Protein AF-A0A0J7I865-F1 (afdb_monomer_lite)

Foldseek 3Di:
DPDDPVVVVVVVVVPDDDDLCADEDLEPDAPDSDHYDAHAPDSPNDHDGDPVDDDDDAAAEEAQQVVQVDPDDDAPVQAFRKYFHQYDPDHDCDFQNVQVRDTAMWTQHRVSSHTDGDPPPPPPPPPPDPDDDPDPPDPDPDPPQFKDWDPWDKDFLVDFFFFDKDQVLVSVCCLQQVPVPPPPDDDDDPDPDGRDRDALQQKDKDFPDWDPCQWDPWDADSRRMTTITGHDDDPRITTITMMIGGHPDGDD

Sequence (252 aa):
MKITNKLILFITLLFNVLVFGQVGINTSSPKATMDVNAKRANLDGTGAIDNAQTLGLLAPRLTRAELTGNTATYGANQAGALIYVTDVSGGDTLATRANVTAIGYYYFDSGANLWKAIGSGGGALTATYGLTNPTPTSIGIVDPIRFIYTPSISISTTLIQNGQTLNIYNEYVKQFSGTGNSPLVKNATTENATIPVYDARYFDFYITAYDTSVFANVSITDNGLLTYDVTGTASACSFMNIVMVLRKLPRP

Radius of gyration: 35.86 Å; chains: 1; bounding box: 71×56×116 Å

pLDDT: mean 83.68, std 14.61, range [41.03, 98.44]

Structure (mmCIF, N/CA/C/O backbone):
data_AF-A0A0J7I865-F1
#
_entry.id   AF-A0A0J7I865-F1
#
loop_
_atom_site.group_PDB
_atom_site.id
_atom_site.type_symbol
_atom_site.label_atom_id
_atom_site.label_alt_id
_atom_site.label_comp_id
_atom_site.label_asym_id
_atom_site.label_entity_id
_atom_site.label_seq_id
_atom_site.pdbx_PDB_ins_code
_atom_site.Cartn_x
_atom_site.Cartn_y
_atom_site.Cartn_z
_atom_site.occupancy
_atom_site.B_iso_or_equiv
_atom_site.auth_seq_id
_atom_site.auth_comp_id
_atom_site.auth_asym_id
_atom_site.auth_atom_id
_atom_site.pdbx_PDB_model_num
ATOM 1 N N . MET A 1 1 ? 13.095 -35.412 -70.843 1.00 49.53 1 MET A N 1
ATOM 2 C CA . MET A 1 1 ? 12.112 -35.048 -69.800 1.00 49.53 1 MET A CA 1
ATOM 3 C C . MET A 1 1 ? 12.333 -33.583 -69.410 1.00 49.53 1 MET A C 1
ATOM 5 O O . MET A 1 1 ? 13.298 -33.292 -68.724 1.00 49.53 1 MET A O 1
ATOM 9 N N . LYS A 1 2 ? 11.533 -32.643 -69.943 1.00 56.34 2 LYS A N 1
ATOM 10 C CA . LYS A 1 2 ? 11.622 -31.189 -69.664 1.00 56.34 2 LYS A CA 1
ATOM 11 C C . LYS A 1 2 ? 10.575 -30.805 -68.604 1.00 56.34 2 LYS A C 1
ATOM 13 O O . LYS A 1 2 ? 9.591 -30.146 -68.918 1.00 56.34 2 LYS A O 1
ATOM 18 N N . ILE A 1 3 ? 10.756 -31.269 -67.368 1.00 58.66 3 ILE A N 1
ATOM 19 C CA . ILE A 1 3 ? 9.891 -30.940 -66.219 1.00 58.66 3 ILE A CA 1
ATOM 20 C C . ILE A 1 3 ? 10.792 -30.496 -65.071 1.00 58.66 3 ILE A C 1
ATOM 22 O O . ILE A 1 3 ? 10.996 -31.235 -64.116 1.00 58.66 3 ILE A O 1
ATOM 26 N N . THR A 1 4 ? 11.396 -29.317 -65.180 1.00 60.69 4 THR A N 1
ATOM 27 C CA . THR A 1 4 ? 12.334 -28.8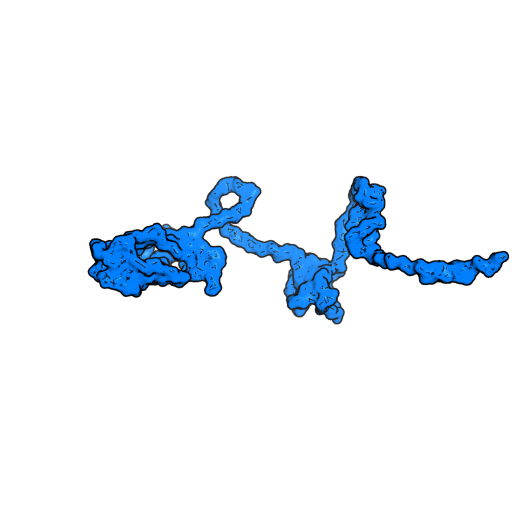84 -64.132 1.00 60.69 4 THR A CA 1
ATOM 28 C C . THR A 1 4 ? 11.978 -27.493 -63.625 1.00 60.69 4 THR A C 1
ATOM 30 O O . THR A 1 4 ? 11.659 -27.346 -62.454 1.00 60.69 4 THR A O 1
ATOM 33 N N . ASN A 1 5 ? 11.830 -26.488 -64.491 1.00 57.59 5 ASN A N 1
ATOM 34 C CA . ASN A 1 5 ? 11.695 -25.107 -63.996 1.00 57.59 5 ASN A CA 1
ATOM 35 C C . ASN A 1 5 ? 10.282 -24.740 -63.493 1.00 57.59 5 ASN A C 1
ATOM 37 O O . ASN A 1 5 ? 10.154 -24.044 -62.491 1.00 57.59 5 ASN A O 1
ATOM 41 N N . LYS A 1 6 ? 9.211 -25.227 -64.142 1.00 61.50 6 LYS A N 1
ATOM 42 C CA . LYS A 1 6 ? 7.819 -24.958 -63.711 1.00 61.50 6 LYS A CA 1
ATOM 43 C C . LYS A 1 6 ? 7.417 -25.751 -62.463 1.00 61.50 6 LYS A C 1
ATOM 45 O O . LYS A 1 6 ? 6.654 -25.250 -61.647 1.00 61.50 6 LYS A O 1
ATOM 50 N N . LEU A 1 7 ? 7.948 -26.967 -62.315 1.00 67.00 7 LEU A N 1
ATOM 51 C CA . LEU A 1 7 ? 7.690 -27.819 -61.155 1.00 67.00 7 LEU A CA 1
ATOM 52 C C . LEU A 1 7 ? 8.412 -27.288 -59.907 1.00 67.00 7 LEU A C 1
ATOM 54 O O . LEU A 1 7 ? 7.809 -27.239 -58.843 1.00 67.00 7 LEU A O 1
ATOM 58 N N . ILE A 1 8 ? 9.654 -26.804 -60.054 1.00 69.62 8 ILE A N 1
ATOM 59 C CA . ILE A 1 8 ? 10.401 -26.155 -58.963 1.00 69.62 8 ILE A CA 1
ATOM 60 C C . ILE A 1 8 ? 9.671 -24.899 -58.462 1.00 69.62 8 ILE A C 1
ATOM 62 O O . ILE A 1 8 ? 9.500 -24.751 -57.256 1.00 69.62 8 ILE A O 1
ATOM 66 N N . LEU A 1 9 ? 9.169 -24.046 -59.366 1.00 68.31 9 LEU A N 1
ATOM 67 C CA . LEU A 1 9 ? 8.420 -22.838 -58.994 1.00 68.31 9 LEU A CA 1
ATOM 68 C C . LEU A 1 9 ? 7.115 -23.163 -58.239 1.00 68.31 9 LEU A C 1
ATOM 70 O O . LEU A 1 9 ? 6.772 -22.490 -57.267 1.00 68.31 9 LEU A O 1
ATOM 74 N N . PHE A 1 10 ? 6.406 -24.215 -58.664 1.00 72.38 10 PHE A N 1
ATOM 75 C CA . PHE A 1 10 ? 5.176 -24.671 -58.011 1.00 72.38 10 PHE A CA 1
ATOM 76 C C . PHE A 1 10 ? 5.450 -25.241 -56.611 1.00 72.38 10 PHE A C 1
ATOM 78 O O . PHE A 1 10 ? 4.710 -24.950 -55.678 1.00 72.38 10 PHE A O 1
ATOM 85 N N . ILE A 1 11 ? 6.551 -25.983 -56.438 1.00 75.81 11 ILE A N 1
ATOM 86 C CA . ILE A 1 11 ? 6.972 -26.518 -55.134 1.00 75.81 11 ILE A CA 1
ATOM 87 C C . ILE A 1 11 ? 7.343 -25.382 -54.171 1.00 75.81 11 ILE A C 1
ATOM 89 O O . ILE A 1 11 ? 6.887 -25.392 -53.032 1.00 75.81 11 ILE A O 1
ATOM 93 N N . THR A 1 12 ? 8.089 -24.363 -54.606 1.00 72.38 12 THR A N 1
ATOM 94 C CA . THR A 1 12 ? 8.453 -23.229 -53.731 1.00 72.38 12 THR A CA 1
ATOM 95 C C . THR A 1 12 ? 7.252 -22.397 -53.278 1.00 72.38 12 THR A C 1
ATOM 97 O O . THR A 1 12 ? 7.271 -21.871 -52.172 1.00 72.38 12 THR A O 1
ATOM 100 N N . LEU A 1 13 ? 6.187 -22.316 -54.085 1.00 72.62 13 LEU A N 1
ATOM 101 C CA . LEU A 1 13 ? 4.963 -21.588 -53.727 1.00 72.62 13 LEU A CA 1
ATOM 102 C C . LEU A 1 13 ? 4.118 -22.326 -52.668 1.00 72.62 13 LEU A C 1
ATOM 104 O O . LEU A 1 13 ? 3.303 -21.705 -51.989 1.00 72.62 13 LEU A O 1
ATOM 108 N N . LEU A 1 14 ? 4.314 -23.644 -52.527 1.00 75.31 14 LEU A N 1
ATOM 109 C CA . LEU A 1 14 ? 3.631 -24.493 -51.543 1.00 75.31 14 LEU A CA 1
ATOM 110 C C . LEU A 1 14 ? 4.334 -24.502 -50.172 1.00 75.31 14 LEU A C 1
ATOM 112 O O . LEU A 1 14 ? 3.708 -24.849 -49.173 1.00 75.31 14 LEU A O 1
ATOM 116 N N . PHE A 1 15 ? 5.602 -24.082 -50.096 1.00 67.88 15 PHE A N 1
ATOM 117 C CA . PHE A 1 15 ? 6.357 -23.962 -48.845 1.00 67.88 15 PHE A CA 1
ATOM 118 C C . PHE A 1 15 ? 6.207 -22.559 -48.236 1.00 67.88 15 PHE A C 1
ATOM 120 O O . PHE A 1 15 ? 7.118 -21.739 -48.283 1.00 67.88 15 PHE A O 1
ATOM 127 N N . ASN A 1 16 ? 5.056 -22.288 -47.618 1.00 63.56 16 ASN A N 1
ATOM 128 C CA . ASN A 1 16 ? 4.901 -21.141 -46.719 1.00 63.56 16 ASN A CA 1
ATOM 129 C C . ASN A 1 16 ? 5.109 -21.622 -45.279 1.00 63.56 16 ASN A C 1
ATOM 131 O O . ASN A 1 16 ? 4.184 -22.124 -44.645 1.00 63.56 16 ASN A O 1
ATOM 135 N N . VAL A 1 17 ? 6.334 -21.508 -44.766 1.00 70.25 17 VAL A N 1
ATOM 136 C CA . VAL A 1 17 ? 6.609 -21.716 -43.337 1.00 70.25 17 VAL A CA 1
ATOM 137 C C . VAL A 1 17 ? 6.389 -20.407 -42.588 1.00 70.25 17 VAL A C 1
ATOM 139 O O . VAL A 1 17 ? 7.006 -19.391 -42.898 1.00 70.25 17 VAL A O 1
ATOM 142 N N . LEU A 1 18 ? 5.506 -20.433 -41.590 1.00 66.38 18 LEU A N 1
ATOM 143 C CA . LEU A 1 18 ? 5.347 -19.339 -40.637 1.00 66.38 18 LEU A CA 1
ATOM 144 C C . LEU A 1 18 ? 6.581 -19.317 -39.727 1.00 66.38 18 LEU A C 1
ATOM 146 O O . LEU A 1 18 ? 6.772 -20.224 -38.919 1.00 66.38 18 LEU A O 1
ATOM 150 N N . VAL A 1 19 ? 7.428 -18.298 -39.869 1.00 68.94 19 VAL A N 1
ATOM 151 C CA . VAL A 1 19 ? 8.551 -18.062 -38.953 1.00 68.94 19 VAL A CA 1
ATOM 152 C C . VAL A 1 19 ? 8.092 -17.074 -37.885 1.00 68.94 19 VAL A C 1
ATOM 154 O O . VAL A 1 19 ? 7.658 -15.967 -38.199 1.00 68.94 19 VAL A O 1
ATOM 157 N N . PHE A 1 20 ? 8.176 -17.467 -36.617 1.00 72.00 20 PHE A N 1
ATOM 158 C CA . PHE A 1 20 ? 7.922 -16.569 -35.493 1.00 72.00 20 PHE A CA 1
ATOM 159 C C . PHE A 1 20 ? 9.145 -15.661 -35.285 1.00 72.00 20 PHE A C 1
ATOM 161 O O . PHE A 1 20 ? 10.265 -16.146 -35.167 1.00 72.00 20 PHE A O 1
ATOM 168 N N . GLY A 1 21 ? 8.944 -14.341 -35.245 1.00 79.44 21 GLY A N 1
ATOM 169 C CA . GLY A 1 21 ? 10.013 -13.336 -35.136 1.00 79.44 21 GLY A CA 1
ATOM 170 C C . GLY A 1 21 ? 10.582 -13.157 -33.725 1.00 79.44 21 GLY A C 1
ATOM 171 O O . GLY A 1 21 ? 10.658 -12.029 -33.244 1.00 79.44 21 GLY A O 1
ATOM 172 N N . GLN A 1 22 ? 10.926 -14.245 -33.035 1.00 91.38 22 GLN A N 1
ATOM 173 C CA . GLN A 1 22 ? 11.583 -14.166 -31.726 1.00 91.38 22 GLN A CA 1
ATOM 174 C C . GLN A 1 22 ? 13.037 -13.708 -31.897 1.00 91.38 22 GLN A C 1
ATOM 176 O O . GLN A 1 22 ? 13.743 -14.187 -32.786 1.00 91.38 22 GLN A O 1
ATOM 181 N N . VAL A 1 23 ? 13.497 -12.805 -31.031 1.00 91.12 23 VAL A N 1
ATOM 182 C CA . VAL A 1 23 ? 14.879 -12.312 -31.022 1.00 91.12 23 VAL A CA 1
ATOM 183 C C . VAL A 1 23 ? 15.613 -12.896 -29.819 1.00 91.12 23 VAL A C 1
ATOM 185 O O . VAL A 1 23 ? 15.292 -12.591 -28.672 1.00 91.12 23 VAL A O 1
ATOM 188 N N . GLY A 1 24 ? 16.615 -13.732 -30.086 1.00 90.69 24 GLY A N 1
ATOM 189 C CA . GLY A 1 24 ? 17.535 -14.253 -29.076 1.00 90.69 24 GLY A CA 1
ATOM 190 C C . GLY A 1 24 ? 18.865 -13.519 -29.084 1.00 90.69 24 GLY A C 1
ATOM 191 O O . GLY A 1 24 ? 19.482 -13.378 -30.139 1.00 90.69 24 GLY A O 1
ATOM 192 N N . ILE A 1 25 ? 19.345 -13.117 -27.911 1.00 92.00 25 ILE A N 1
ATOM 193 C CA . ILE A 1 25 ? 20.718 -12.655 -27.695 1.00 92.00 25 ILE A CA 1
ATOM 194 C C . ILE A 1 25 ? 21.412 -13.666 -26.782 1.00 92.00 25 ILE A C 1
ATOM 196 O O . ILE A 1 25 ? 20.952 -13.934 -25.673 1.00 92.00 25 ILE A O 1
ATOM 200 N N . ASN A 1 26 ? 22.520 -14.241 -27.261 1.00 92.25 26 ASN A N 1
ATOM 201 C CA . ASN A 1 26 ? 23.255 -15.331 -26.600 1.00 92.25 26 ASN A CA 1
ATOM 202 C C . ASN A 1 26 ? 22.409 -16.597 -26.325 1.00 92.25 26 ASN A C 1
ATOM 204 O O . ASN A 1 26 ? 22.684 -17.337 -25.382 1.00 92.25 26 ASN A O 1
ATOM 208 N N . THR A 1 27 ? 21.383 -16.854 -27.141 1.00 90.38 27 THR A N 1
ATOM 209 C CA . THR A 1 27 ? 20.580 -18.086 -27.112 1.00 90.38 27 THR A CA 1
ATOM 210 C C . THR A 1 27 ? 20.112 -18.445 -28.520 1.00 90.38 27 THR A C 1
ATOM 212 O O . THR A 1 27 ? 19.627 -17.582 -29.250 1.00 90.38 27 THR A O 1
ATOM 215 N N . SER A 1 28 ? 20.262 -19.710 -28.916 1.00 88.31 28 SER A N 1
ATOM 216 C CA . SER A 1 28 ? 19.746 -20.229 -30.194 1.00 88.31 28 SER A CA 1
ATOM 217 C C . SER A 1 28 ? 18.284 -20.682 -30.125 1.00 88.31 28 SER A C 1
ATOM 219 O O . SER A 1 28 ? 17.674 -20.945 -31.158 1.00 88.31 28 SER A O 1
ATOM 221 N N . SER A 1 29 ? 17.712 -20.759 -28.921 1.00 89.62 29 SER A N 1
ATOM 222 C CA . SER A 1 29 ? 16.331 -21.182 -28.682 1.00 89.62 29 SER A CA 1
ATOM 223 C C . SER A 1 29 ? 15.637 -20.195 -27.731 1.00 89.62 29 SER A C 1
ATOM 225 O O . SER A 1 29 ? 15.482 -20.507 -26.545 1.00 89.62 29 SER A O 1
ATOM 227 N N . PRO A 1 30 ? 15.238 -19.003 -28.217 1.00 91.56 30 PRO A N 1
ATOM 228 C CA . PRO A 1 30 ? 14.570 -17.986 -27.406 1.00 91.56 30 PRO A CA 1
ATOM 229 C C . PRO A 1 30 ? 13.270 -18.509 -26.789 1.00 91.56 30 PRO A C 1
ATOM 231 O O . PRO A 1 30 ? 12.463 -19.143 -27.472 1.00 91.56 30 PRO A O 1
ATOM 234 N N . LYS A 1 31 ? 13.039 -18.219 -25.506 1.00 91.38 31 LYS A N 1
ATOM 235 C CA . LYS A 1 31 ? 11.809 -18.611 -24.785 1.00 91.38 31 LYS A CA 1
ATOM 236 C C . LYS A 1 31 ? 10.792 -17.477 -24.633 1.00 91.38 31 LYS A C 1
ATOM 238 O O . LYS A 1 31 ? 9.713 -17.686 -24.087 1.00 91.38 31 LYS A O 1
ATOM 243 N N . ALA A 1 32 ? 11.129 -16.291 -25.125 1.00 92.38 32 ALA A N 1
ATOM 244 C CA . ALA A 1 32 ? 10.275 -15.113 -25.170 1.00 92.38 32 ALA A CA 1
ATOM 245 C C . ALA A 1 32 ? 10.453 -14.392 -26.516 1.00 92.38 32 ALA A C 1
ATOM 247 O O . ALA A 1 32 ? 11.335 -14.733 -27.304 1.00 92.38 32 ALA A O 1
ATOM 248 N N . THR A 1 33 ? 9.619 -13.385 -26.790 1.00 92.31 33 THR A N 1
ATOM 249 C CA . THR A 1 33 ? 9.751 -12.543 -27.994 1.00 92.31 33 THR A CA 1
ATOM 250 C C . THR A 1 33 ? 11.097 -11.816 -28.050 1.00 92.31 33 THR A C 1
ATOM 252 O O . THR A 1 33 ? 11.651 -11.663 -29.135 1.00 92.31 33 THR A O 1
ATOM 255 N N . MET A 1 34 ? 11.646 -11.439 -26.892 1.00 92.50 34 MET A N 1
ATOM 256 C CA . MET A 1 34 ? 13.034 -11.019 -26.705 1.00 92.50 34 MET A CA 1
ATOM 257 C C . MET A 1 34 ? 13.623 -11.804 -25.531 1.00 92.50 34 MET A C 1
ATOM 259 O O . MET A 1 34 ? 13.137 -11.684 -24.408 1.00 92.50 34 MET A O 1
ATOM 263 N N . ASP A 1 35 ? 14.648 -12.609 -25.791 1.00 92.81 35 ASP A N 1
ATOM 264 C CA . ASP A 1 35 ? 15.330 -13.429 -24.786 1.00 92.81 35 ASP A CA 1
ATOM 265 C C . ASP A 1 35 ? 16.819 -13.071 -24.772 1.00 92.81 35 ASP A C 1
ATOM 267 O O . ASP A 1 35 ? 17.502 -13.202 -25.790 1.00 92.81 35 ASP A O 1
ATOM 271 N N . VAL A 1 36 ? 17.314 -12.564 -23.642 1.00 92.56 36 VAL A N 1
ATOM 272 C CA . VAL A 1 36 ? 18.700 -12.106 -23.494 1.00 92.56 36 VAL A CA 1
ATOM 273 C C . VAL A 1 36 ? 19.370 -12.904 -22.393 1.00 92.56 36 VAL A C 1
ATOM 275 O O . VAL A 1 36 ? 19.126 -12.683 -21.207 1.00 92.56 36 VAL A O 1
ATOM 278 N N . ASN A 1 37 ? 20.267 -13.796 -22.797 1.00 92.00 37 ASN A N 1
ATOM 279 C CA . ASN A 1 37 ? 21.037 -14.612 -21.875 1.00 92.00 37 ASN A CA 1
ATOM 280 C C . ASN A 1 37 ? 22.431 -14.027 -21.630 1.00 92.00 37 ASN A C 1
ATOM 282 O O . ASN A 1 37 ? 23.021 -13.347 -22.475 1.00 92.00 37 ASN A O 1
ATOM 286 N N . ALA A 1 38 ? 22.999 -14.354 -20.467 1.00 94.25 38 ALA A N 1
ATOM 287 C CA . ALA A 1 38 ? 24.436 -14.225 -20.268 1.00 94.25 38 ALA A CA 1
ATOM 288 C C . ALA A 1 38 ? 25.167 -15.104 -21.292 1.00 94.25 38 ALA A C 1
ATOM 290 O O . ALA A 1 38 ? 24.752 -16.233 -21.567 1.00 94.25 38 ALA A O 1
ATOM 291 N N . LYS A 1 39 ? 26.280 -14.609 -21.827 1.00 92.38 39 LYS A N 1
ATOM 292 C CA . LYS A 1 39 ? 27.172 -15.390 -22.678 1.00 92.38 39 LYS A CA 1
ATOM 293 C C . LYS A 1 39 ? 27.756 -16.554 -21.876 1.00 92.38 39 LYS A C 1
ATOM 295 O O . LYS A 1 39 ? 28.282 -16.368 -20.774 1.00 92.38 39 LYS A O 1
ATOM 300 N N . ARG A 1 40 ? 27.658 -17.753 -22.439 1.00 91.88 40 ARG A N 1
ATOM 301 C CA . ARG A 1 40 ? 28.166 -19.003 -21.865 1.00 91.88 40 ARG A CA 1
ATOM 302 C C . ARG A 1 40 ? 29.098 -19.697 -22.846 1.00 91.88 40 ARG A C 1
ATOM 304 O O . ARG A 1 40 ? 29.179 -19.301 -24.007 1.00 91.88 40 ARG A O 1
ATOM 311 N N . ALA A 1 41 ? 29.780 -20.736 -22.368 1.00 90.12 41 ALA A N 1
ATOM 312 C CA . ALA A 1 41 ? 30.624 -21.585 -23.205 1.00 90.12 41 ALA A CA 1
ATOM 313 C C . ALA A 1 41 ? 29.861 -22.175 -24.410 1.00 90.12 41 ALA A C 1
ATOM 315 O O . ALA A 1 41 ? 30.431 -22.260 -25.494 1.00 90.12 41 ALA A O 1
ATOM 316 N N . ASN A 1 42 ? 28.574 -22.510 -24.240 1.00 86.06 42 ASN A N 1
ATOM 317 C CA . ASN A 1 42 ? 27.730 -23.073 -25.293 1.00 86.06 42 ASN A CA 1
ATOM 318 C C . ASN A 1 42 ? 26.530 -22.155 -25.612 1.00 86.06 42 ASN A C 1
ATOM 320 O O . ASN A 1 42 ? 25.919 -21.567 -24.717 1.00 86.06 42 ASN A O 1
ATOM 324 N N . LEU A 1 43 ? 26.160 -22.060 -26.899 1.00 79.62 43 LEU A N 1
ATOM 325 C CA . LEU A 1 43 ? 25.052 -21.216 -27.397 1.00 79.62 43 LEU A CA 1
ATOM 326 C C . LEU A 1 43 ? 23.647 -21.755 -27.075 1.00 79.62 43 LEU A C 1
ATOM 328 O O . LEU A 1 43 ? 22.662 -21.034 -27.232 1.00 79.62 43 LEU A O 1
ATOM 332 N N . ASP A 1 44 ? 23.549 -23.000 -26.612 1.00 83.56 44 ASP A N 1
ATOM 333 C CA . ASP A 1 44 ? 22.314 -23.620 -26.115 1.00 83.56 44 ASP A CA 1
ATOM 334 C C . ASP A 1 44 ? 21.958 -23.180 -24.679 1.00 83.56 44 ASP A C 1
ATOM 336 O O . ASP A 1 44 ? 20.988 -23.658 -24.092 1.00 83.56 44 ASP A O 1
ATOM 340 N N . GLY A 1 45 ? 22.744 -22.266 -24.098 1.00 83.12 45 GLY A N 1
ATOM 341 C CA . GLY A 1 45 ? 22.564 -21.782 -22.734 1.00 83.12 45 GLY A CA 1
ATOM 342 C C . GLY A 1 45 ? 23.214 -22.665 -21.665 1.00 83.12 45 GLY A C 1
ATOM 343 O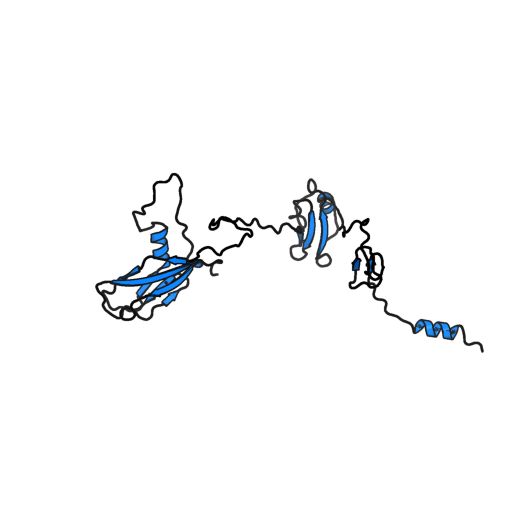 O . GLY A 1 45 ? 22.986 -22.427 -20.477 1.00 83.12 45 GLY A O 1
ATOM 344 N N . THR A 1 46 ? 24.035 -23.651 -22.043 1.00 85.38 46 THR A N 1
ATOM 345 C CA . THR A 1 46 ? 24.757 -24.532 -21.110 1.00 85.38 46 THR A CA 1
ATOM 346 C C . THR A 1 46 ? 26.234 -24.143 -20.938 1.00 85.38 46 THR A C 1
ATOM 348 O O . THR A 1 46 ? 26.780 -23.298 -21.650 1.00 85.38 46 THR A O 1
ATOM 351 N N . GLY A 1 47 ? 26.896 -24.737 -19.941 1.00 88.44 47 GLY A N 1
ATOM 352 C CA . GLY A 1 47 ? 28.298 -24.464 -19.619 1.00 88.44 47 GLY A CA 1
ATOM 353 C C . GLY A 1 47 ? 28.524 -23.224 -18.743 1.00 88.44 47 GLY A C 1
ATOM 354 O O . GLY A 1 47 ? 27.590 -22.518 -18.340 1.00 88.44 47 GLY A O 1
ATOM 355 N N . ALA A 1 48 ? 29.797 -22.995 -18.405 1.00 91.75 48 ALA A N 1
ATOM 356 C CA . ALA A 1 48 ? 30.219 -21.895 -17.541 1.00 91.75 48 ALA A CA 1
ATOM 357 C C . ALA A 1 48 ? 29.940 -20.521 -18.177 1.00 91.75 48 ALA A C 1
ATOM 359 O O . ALA A 1 48 ? 29.934 -20.377 -19.401 1.00 91.75 48 ALA A O 1
ATOM 360 N N . ILE A 1 49 ? 29.702 -19.517 -17.329 1.00 92.56 49 ILE A N 1
ATOM 361 C CA . ILE A 1 49 ? 29.517 -18.119 -17.740 1.00 92.56 49 ILE A CA 1
ATOM 362 C C . ILE A 1 49 ? 30.873 -17.517 -18.133 1.00 92.56 49 ILE A C 1
ATOM 364 O O . ILE A 1 49 ? 31.883 -17.768 -17.474 1.00 92.56 49 ILE A O 1
ATOM 368 N N . ASP A 1 50 ? 30.887 -16.698 -19.187 1.00 89.56 50 ASP A N 1
ATOM 369 C CA . ASP A 1 50 ? 32.036 -15.854 -19.535 1.00 89.56 50 ASP A CA 1
ATOM 370 C C . ASP A 1 50 ? 32.140 -14.686 -18.533 1.00 89.56 50 ASP A C 1
ATOM 372 O O . ASP A 1 50 ? 31.346 -13.749 -18.580 1.0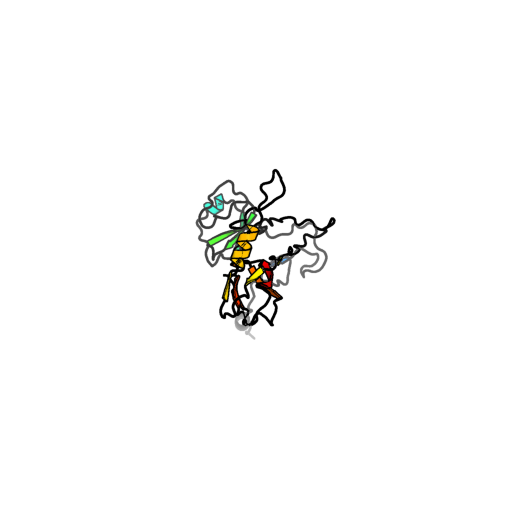0 89.56 50 ASP A O 1
ATOM 376 N N . ASN A 1 51 ? 33.088 -14.742 -17.595 1.00 90.75 51 ASN A N 1
ATOM 377 C CA . ASN A 1 51 ? 33.216 -13.735 -16.530 1.00 90.75 51 ASN A CA 1
ATOM 378 C C . ASN A 1 51 ? 33.794 -12.387 -17.005 1.00 90.75 51 ASN A C 1
ATOM 380 O O . ASN A 1 51 ? 33.880 -11.460 -16.202 1.00 90.75 51 ASN A O 1
ATOM 384 N N . ALA A 1 52 ? 34.181 -12.250 -18.278 1.00 92.44 52 ALA A N 1
ATOM 385 C CA . ALA A 1 52 ? 34.678 -10.991 -18.839 1.00 92.44 52 ALA A CA 1
ATOM 386 C C . ALA A 1 52 ? 33.566 -10.114 -19.456 1.00 92.44 52 ALA A C 1
ATOM 388 O O . ALA A 1 52 ? 33.855 -9.065 -20.032 1.00 92.44 52 ALA A O 1
ATOM 389 N N . GLN A 1 53 ? 32.298 -10.528 -19.360 1.00 92.19 53 GLN A N 1
ATOM 390 C CA . GLN A 1 53 ? 31.161 -9.776 -19.894 1.00 92.19 53 GLN A CA 1
ATOM 391 C C . GLN A 1 53 ? 30.544 -8.830 -18.853 1.00 92.19 53 GLN A C 1
ATOM 393 O O . GLN A 1 53 ? 30.457 -9.144 -17.667 1.00 92.19 53 GLN A O 1
ATOM 398 N N . THR A 1 54 ? 30.027 -7.690 -19.307 1.00 92.44 54 THR A N 1
ATOM 399 C CA . THR A 1 54 ? 29.141 -6.845 -18.497 1.00 92.44 54 THR A CA 1
ATOM 400 C C . THR A 1 54 ? 27.699 -7.324 -18.652 1.00 92.44 54 THR A C 1
ATOM 402 O O . THR A 1 54 ? 27.213 -7.470 -19.771 1.00 92.44 54 THR A O 1
ATOM 405 N N . LEU A 1 55 ? 27.015 -7.570 -17.534 1.00 91.31 55 LEU A N 1
ATOM 406 C CA . LEU A 1 55 ? 25.629 -8.042 -17.513 1.00 91.31 55 LEU A CA 1
ATOM 407 C C . LEU A 1 55 ? 24.663 -6.867 -17.333 1.00 91.31 55 LEU A C 1
ATOM 409 O O . LEU A 1 55 ? 24.874 -6.015 -16.472 1.00 91.31 55 LEU A O 1
ATOM 413 N N . GLY A 1 56 ? 23.576 -6.853 -18.101 1.00 90.44 56 GLY A N 1
ATOM 414 C CA . GLY A 1 56 ? 22.478 -5.911 -17.908 1.00 90.44 56 GLY A CA 1
ATOM 415 C C . GLY A 1 56 ? 21.762 -5.537 -19.199 1.00 90.44 56 GLY A C 1
ATOM 416 O O . GLY A 1 56 ? 22.255 -5.773 -20.300 1.00 90.44 56 GLY A O 1
ATOM 417 N N . LEU A 1 57 ? 20.596 -4.916 -19.038 1.00 91.94 57 LEU A N 1
ATOM 418 C CA . LEU A 1 57 ? 19.865 -4.246 -20.105 1.00 91.94 57 LEU A CA 1
ATOM 419 C C . LEU A 1 57 ? 19.843 -2.751 -19.789 1.00 91.94 57 LEU A C 1
ATOM 421 O O . LEU A 1 57 ? 19.333 -2.347 -18.745 1.00 91.94 57 LEU A O 1
ATOM 425 N N . LEU A 1 58 ? 20.401 -1.930 -20.677 1.00 93.69 58 LEU A N 1
ATOM 426 C CA . LEU A 1 58 ? 20.330 -0.478 -20.543 1.00 93.69 58 LEU A CA 1
ATOM 427 C C . LEU A 1 58 ? 19.066 0.035 -21.232 1.00 93.69 58 LEU A C 1
ATOM 429 O O . LEU A 1 58 ? 18.918 -0.099 -22.445 1.00 93.69 58 LEU A O 1
ATOM 433 N N . ALA A 1 59 ? 18.175 0.651 -20.456 1.00 96.06 59 ALA A N 1
ATOM 434 C CA . ALA A 1 59 ? 17.069 1.425 -21.009 1.00 96.06 59 ALA A CA 1
ATOM 435 C C . ALA A 1 59 ? 17.595 2.681 -21.739 1.00 96.06 59 ALA A C 1
ATOM 437 O O . ALA A 1 59 ? 18.721 3.119 -21.468 1.00 96.06 59 ALA A O 1
ATOM 438 N N . PRO A 1 60 ? 16.795 3.308 -22.623 1.00 97.50 60 PRO A N 1
ATOM 439 C CA . PRO A 1 60 ? 17.098 4.634 -23.151 1.00 97.50 60 PRO A CA 1
ATOM 440 C C . PRO A 1 60 ? 17.419 5.621 -22.021 1.00 97.50 60 PRO A C 1
ATOM 442 O O . PRO A 1 60 ? 16.670 5.740 -21.048 1.00 97.50 60 PRO A O 1
ATOM 445 N N . ARG A 1 61 ? 18.562 6.302 -22.147 1.00 97.75 61 ARG A N 1
ATOM 446 C CA . ARG A 1 61 ? 19.080 7.256 -21.161 1.00 97.75 61 ARG A CA 1
ATOM 447 C C . ARG A 1 61 ? 18.875 8.673 -21.661 1.00 97.75 61 ARG A C 1
ATOM 449 O O . ARG A 1 61 ? 19.203 8.951 -22.810 1.00 97.75 61 ARG A O 1
ATOM 456 N N . LEU A 1 62 ? 18.367 9.540 -20.796 1.00 98.31 62 LEU A N 1
ATOM 457 C CA . LEU A 1 62 ? 18.138 10.949 -21.100 1.00 98.31 62 LEU A CA 1
ATOM 458 C C . LEU A 1 62 ? 18.059 11.782 -19.822 1.00 98.31 62 LEU A C 1
ATOM 460 O O . LEU A 1 62 ? 17.745 11.279 -18.747 1.00 98.31 62 LEU A O 1
ATOM 464 N N . THR A 1 63 ? 18.310 13.072 -19.932 1.00 98.44 63 THR A N 1
ATOM 465 C CA . THR A 1 63 ? 18.064 14.055 -18.878 1.00 98.44 63 THR A CA 1
ATOM 466 C C . THR A 1 63 ? 16.579 14.414 -18.814 1.00 98.44 63 THR A C 1
ATOM 468 O O . THR A 1 63 ? 15.832 14.275 -19.791 1.00 98.44 63 THR A O 1
ATOM 471 N N . ARG A 1 64 ? 16.123 14.957 -17.681 1.00 98.12 64 ARG A N 1
ATOM 472 C CA . ARG A 1 64 ? 14.765 15.513 -17.598 1.00 98.12 64 ARG A CA 1
ATOM 473 C C . ARG A 1 64 ? 14.563 16.682 -18.565 1.00 98.12 64 ARG A C 1
ATOM 475 O O . ARG A 1 64 ? 13.457 16.856 -19.069 1.00 98.12 64 ARG A O 1
ATOM 482 N N . ALA A 1 65 ? 15.608 17.453 -18.864 1.00 98.25 65 ALA A N 1
ATOM 483 C CA . ALA A 1 65 ? 15.556 18.524 -19.858 1.00 98.25 65 ALA A CA 1
ATOM 484 C C . ALA A 1 65 ? 15.249 17.986 -21.267 1.00 98.25 65 ALA A C 1
ATOM 486 O O . ALA A 1 65 ? 14.352 18.495 -21.935 1.00 98.25 65 ALA A O 1
ATOM 487 N N . GLU A 1 66 ? 15.908 16.905 -21.686 1.00 98.31 66 GLU A N 1
ATOM 488 C CA . GLU A 1 66 ? 15.628 16.238 -22.967 1.00 98.31 66 GLU A CA 1
ATOM 489 C C . GLU A 1 66 ? 14.225 15.621 -22.990 1.00 98.31 66 GLU A C 1
ATOM 491 O O . GLU A 1 66 ? 13.497 15.769 -23.970 1.00 98.31 66 GLU A O 1
ATOM 496 N N . LEU A 1 67 ? 13.789 15.006 -21.884 1.00 97.19 67 LEU A N 1
ATOM 497 C CA . LEU A 1 67 ? 12.412 14.520 -21.750 1.00 97.19 67 LEU A CA 1
ATOM 498 C C . LEU A 1 67 ? 11.382 15.668 -21.743 1.00 97.19 67 LEU A C 1
ATOM 500 O O . LEU A 1 67 ? 10.228 15.468 -22.124 1.00 97.19 67 LEU A O 1
ATOM 504 N N . THR A 1 68 ? 11.785 16.869 -21.319 1.00 97.00 68 THR A N 1
ATOM 505 C CA . THR A 1 68 ? 10.963 18.087 -21.377 1.00 97.00 68 THR A CA 1
ATOM 506 C C . THR A 1 68 ? 10.788 18.563 -22.814 1.00 97.00 68 THR A C 1
ATOM 508 O O . THR A 1 68 ? 9.669 18.863 -23.224 1.00 97.00 68 THR A O 1
ATOM 511 N N . GLY A 1 69 ? 11.879 18.572 -23.583 1.00 96.25 69 GLY A N 1
ATOM 512 C CA . GLY A 1 69 ? 11.887 18.964 -24.993 1.00 96.25 69 GLY A CA 1
ATOM 513 C C . GLY A 1 69 ? 11.303 17.926 -25.957 1.00 96.25 69 GLY A C 1
ATOM 514 O O . GLY A 1 69 ? 11.081 18.248 -27.122 1.00 96.25 69 GLY A O 1
ATOM 515 N N . ASN A 1 70 ? 11.046 16.695 -25.506 1.00 94.62 70 ASN A N 1
ATOM 516 C CA . ASN A 1 70 ? 10.452 15.661 -26.347 1.00 94.62 70 ASN A CA 1
ATOM 517 C C . ASN A 1 70 ? 8.992 16.000 -26.695 1.00 94.62 70 ASN A C 1
ATOM 519 O O . ASN A 1 70 ? 8.130 16.062 -25.820 1.00 94.62 70 ASN A O 1
ATOM 523 N N . THR A 1 71 ? 8.712 16.174 -27.987 1.00 93.50 71 THR A N 1
ATOM 524 C CA . THR A 1 71 ? 7.385 16.528 -28.512 1.00 93.50 71 THR A CA 1
ATOM 525 C C . THR A 1 71 ? 6.501 15.315 -28.813 1.00 93.50 71 THR A C 1
ATOM 527 O O . THR A 1 71 ? 5.322 15.482 -29.127 1.00 93.50 71 THR A O 1
ATOM 530 N N . ALA A 1 72 ? 7.035 14.092 -28.712 1.00 93.62 72 ALA A N 1
ATOM 531 C CA . ALA A 1 72 ? 6.257 12.872 -28.903 1.00 93.62 72 ALA A CA 1
ATOM 532 C C . ALA A 1 72 ? 5.234 12.667 -27.773 1.00 93.62 72 ALA A C 1
ATOM 534 O O . ALA A 1 72 ? 5.519 12.886 -26.594 1.00 93.62 72 ALA A O 1
ATOM 535 N N . THR A 1 73 ? 4.036 12.200 -28.128 1.00 91.12 73 THR A N 1
ATOM 536 C CA . THR A 1 73 ? 2.971 11.917 -27.160 1.00 91.12 73 THR A CA 1
ATOM 537 C C . THR A 1 73 ? 3.116 10.513 -26.582 1.00 91.12 73 THR A C 1
ATOM 539 O O . THR A 1 73 ? 3.223 9.539 -27.325 1.00 91.12 73 THR A O 1
ATOM 542 N N . TYR A 1 74 ? 3.058 10.407 -25.255 1.00 93.81 74 TYR A N 1
ATOM 543 C CA . TYR A 1 74 ? 2.920 9.132 -24.558 1.00 93.81 74 TYR A CA 1
ATOM 544 C C . TYR A 1 74 ? 1.441 8.858 -24.276 1.00 93.81 74 TYR A C 1
ATOM 546 O O . TYR A 1 74 ? 0.737 9.722 -23.757 1.00 93.81 74 TYR A O 1
ATOM 554 N N . GLY A 1 75 ? 0.969 7.662 -24.628 1.00 92.81 75 GLY A N 1
ATOM 555 C CA . GLY A 1 75 ? -0.411 7.236 -24.402 1.00 92.81 75 GLY A CA 1
ATOM 556 C C . GLY A 1 75 ? -0.506 5.750 -24.063 1.00 92.81 75 GLY A C 1
ATOM 557 O O . GLY A 1 75 ? 0.464 5.139 -23.618 1.00 92.81 75 GLY A O 1
ATOM 558 N N . ALA A 1 76 ? -1.677 5.152 -24.291 1.00 96.00 76 ALA A N 1
ATOM 559 C CA . ALA A 1 76 ? -1.949 3.752 -23.946 1.00 96.00 76 ALA A CA 1
ATOM 560 C C . ALA A 1 76 ? -0.951 2.756 -24.570 1.00 96.00 76 ALA A C 1
ATOM 562 O O . ALA A 1 76 ? -0.557 1.790 -23.926 1.00 96.00 76 ALA A O 1
ATOM 563 N N . ASN A 1 77 ? -0.475 3.023 -25.789 1.00 96.50 77 ASN A N 1
ATOM 564 C CA . ASN A 1 77 ? 0.480 2.152 -26.486 1.00 96.50 77 ASN A CA 1
ATOM 565 C C . ASN A 1 77 ? 1.909 2.218 -25.919 1.00 96.50 77 ASN A C 1
ATOM 567 O O . ASN A 1 77 ? 2.742 1.390 -26.275 1.00 96.50 77 ASN A O 1
ATOM 571 N N . GLN A 1 78 ? 2.208 3.202 -25.066 1.00 97.31 78 GLN A N 1
ATOM 572 C CA . GLN A 1 78 ? 3.498 3.354 -24.388 1.00 97.31 78 GLN A CA 1
ATOM 573 C C . GLN A 1 78 ? 3.410 2.976 -22.904 1.00 97.31 78 GLN A C 1
ATOM 575 O O . GLN A 1 78 ? 4.355 3.225 -22.154 1.00 97.31 78 GLN A O 1
ATOM 580 N N . ALA A 1 79 ? 2.297 2.384 -22.460 1.00 96.81 79 ALA A N 1
ATOM 581 C CA . ALA A 1 79 ? 2.177 1.863 -21.106 1.00 96.81 79 ALA A CA 1
ATOM 582 C C . ALA A 1 79 ? 3.322 0.879 -20.814 1.00 96.81 79 ALA A C 1
ATOM 584 O O . ALA A 1 79 ? 3.538 -0.079 -21.555 1.00 96.81 79 ALA A O 1
ATOM 585 N N . GLY A 1 80 ? 4.075 1.135 -19.743 1.00 95.75 80 GLY A N 1
ATOM 586 C CA . GLY A 1 80 ? 5.237 0.328 -19.371 1.00 95.75 80 GLY A CA 1
ATOM 587 C C . GLY A 1 80 ? 6.531 0.662 -20.121 1.00 95.75 80 GLY A C 1
ATOM 588 O O . GLY A 1 80 ? 7.530 -0.024 -19.907 1.00 95.75 80 GLY A O 1
ATOM 589 N N . ALA A 1 81 ? 6.562 1.710 -20.956 1.00 97.38 81 ALA A N 1
ATOM 590 C CA . ALA A 1 81 ? 7.810 2.204 -21.538 1.00 97.38 81 ALA A CA 1
ATOM 591 C C . ALA A 1 81 ? 8.817 2.529 -20.426 1.00 97.38 81 ALA A C 1
ATOM 593 O O . ALA A 1 81 ? 8.453 3.186 -19.455 1.00 97.38 81 ALA A O 1
ATOM 594 N N . LEU A 1 82 ? 10.063 2.074 -20.570 1.00 97.38 82 LEU A N 1
ATOM 595 C CA . LEU A 1 82 ? 11.115 2.182 -19.560 1.00 97.38 82 LEU A CA 1
ATOM 596 C C . LEU A 1 82 ? 12.194 3.166 -20.013 1.00 97.38 82 LEU A C 1
ATOM 598 O O . LEU A 1 82 ? 12.683 3.071 -21.139 1.00 97.38 82 LEU A O 1
ATOM 602 N N . ILE A 1 83 ? 12.610 4.058 -19.119 1.00 97.62 83 ILE A N 1
ATOM 603 C CA . ILE A 1 83 ? 13.737 4.974 -19.328 1.00 97.62 83 ILE A CA 1
ATOM 604 C C . ILE A 1 83 ? 14.623 5.035 -18.086 1.00 97.62 83 ILE A C 1
ATOM 606 O O . ILE A 1 83 ? 14.196 4.695 -16.979 1.00 97.62 83 ILE A O 1
ATOM 610 N N . TYR A 1 84 ? 15.845 5.524 -18.264 1.00 97.56 84 TYR A N 1
ATOM 611 C CA . TYR A 1 84 ? 16.715 5.933 -17.168 1.00 97.56 84 TYR A CA 1
ATOM 612 C C . TYR A 1 84 ? 17.005 7.430 -17.268 1.00 97.56 84 TYR A C 1
ATOM 614 O O . TYR A 1 84 ? 17.586 7.895 -18.251 1.00 97.56 84 TYR A O 1
ATOM 622 N N . VAL A 1 85 ? 16.619 8.183 -16.242 1.00 97.81 85 VAL A N 1
ATOM 623 C CA . VAL A 1 85 ? 16.875 9.619 -16.164 1.00 97.81 85 VAL A CA 1
ATOM 624 C C . VAL A 1 85 ? 18.253 9.852 -15.563 1.00 97.81 85 VAL A C 1
ATOM 626 O O . VAL A 1 85 ? 18.489 9.466 -14.421 1.00 97.81 85 VAL A O 1
ATOM 629 N N . THR A 1 86 ? 19.161 10.465 -16.325 1.00 97.94 86 THR A N 1
ATOM 630 C CA . THR A 1 86 ? 20.574 10.648 -15.940 1.00 97.94 86 THR A CA 1
ATOM 631 C C . THR A 1 86 ? 20.852 11.942 -15.186 1.00 97.94 86 THR A C 1
ATOM 633 O O . THR A 1 86 ? 21.854 12.014 -14.486 1.00 97.94 86 THR A O 1
ATOM 636 N N . ASP A 1 87 ? 19.994 12.951 -15.334 1.00 97.38 87 ASP A N 1
ATOM 637 C CA . ASP A 1 87 ? 20.116 14.249 -14.669 1.00 97.38 87 ASP A CA 1
ATOM 638 C C . ASP A 1 87 ? 18.739 14.912 -14.514 1.00 97.38 87 ASP A C 1
ATOM 640 O O . ASP A 1 87 ? 17.878 14.790 -15.394 1.00 97.38 87 ASP A O 1
ATOM 644 N N . VAL A 1 88 ? 18.541 15.615 -13.397 1.00 97.38 88 VAL A N 1
ATOM 645 C CA . VAL A 1 88 ? 17.298 16.338 -13.060 1.00 97.38 88 VAL A CA 1
ATOM 646 C C . VAL A 1 88 ? 17.534 17.816 -12.737 1.00 97.38 88 VAL A C 1
ATOM 648 O O . VAL A 1 88 ? 16.630 18.485 -12.237 1.00 97.38 88 VAL A O 1
ATOM 651 N N . SER A 1 89 ? 18.733 18.339 -13.007 1.00 96.88 89 SER A N 1
ATOM 652 C CA . SER A 1 89 ? 19.065 19.748 -12.770 1.00 96.88 89 SER A CA 1
ATOM 653 C C . SER A 1 89 ? 18.347 20.688 -13.748 1.00 96.88 89 SER A C 1
ATOM 655 O O . SER A 1 89 ? 18.038 21.824 -13.394 1.00 96.88 89 SER A O 1
ATOM 657 N N . GLY A 1 90 ? 18.020 20.199 -14.952 1.00 94.38 90 GLY A N 1
ATOM 658 C CA . GLY A 1 90 ? 17.254 20.916 -15.976 1.00 94.38 90 GLY A CA 1
ATOM 659 C C . GLY A 1 90 ? 15.840 20.366 -16.225 1.00 94.38 90 GLY A C 1
ATOM 660 O O . GLY A 1 90 ? 15.431 19.338 -15.678 1.00 94.38 90 GLY A O 1
ATOM 661 N N . GLY A 1 91 ? 15.084 21.047 -17.093 1.00 96.12 91 GLY A N 1
ATOM 662 C CA . GLY A 1 91 ? 13.701 20.684 -17.440 1.00 96.12 91 GLY A CA 1
ATOM 663 C C . GLY A 1 91 ? 12.680 20.971 -16.334 1.00 96.12 91 GLY A C 1
ATOM 664 O O . GLY A 1 91 ? 13.042 21.404 -15.239 1.00 96.12 91 GLY A O 1
ATOM 665 N N . ASP A 1 92 ? 11.405 20.710 -16.625 1.00 94.88 92 ASP A N 1
ATOM 666 C CA . ASP A 1 92 ? 10.290 20.942 -15.701 1.00 94.88 92 ASP A CA 1
ATOM 667 C C . ASP A 1 92 ? 9.780 19.655 -15.030 1.00 94.88 92 ASP A C 1
ATOM 669 O O . ASP A 1 92 ? 10.069 18.535 -15.455 1.00 94.88 92 ASP A O 1
ATOM 673 N N . THR A 1 93 ? 8.997 19.831 -13.966 1.00 94.38 93 THR A N 1
ATOM 674 C CA . THR A 1 93 ? 8.221 18.772 -13.301 1.00 94.38 93 THR A CA 1
ATOM 675 C C . THR A 1 93 ? 6.733 18.917 -13.623 1.00 94.38 93 THR A C 1
ATOM 677 O O . THR A 1 93 ? 5.885 18.808 -12.737 1.00 94.38 93 THR A O 1
ATOM 680 N N . LEU A 1 94 ? 6.396 19.238 -14.872 1.00 92.06 94 LEU A N 1
ATOM 681 C CA . LEU A 1 94 ? 5.012 19.424 -15.303 1.00 92.06 94 LEU A CA 1
ATOM 682 C C . LEU A 1 94 ? 4.518 18.214 -16.100 1.00 92.06 94 LEU A C 1
ATOM 684 O O . LEU A 1 94 ? 5.298 17.426 -16.642 1.00 92.06 94 LEU A O 1
ATOM 688 N N . ALA A 1 95 ? 3.191 18.091 -16.184 1.00 91.75 95 ALA A N 1
ATOM 689 C CA . ALA A 1 95 ? 2.507 17.050 -16.945 1.00 91.75 95 ALA A CA 1
ATOM 690 C C . ALA A 1 95 ? 3.058 15.649 -16.620 1.00 91.75 95 ALA A C 1
ATOM 692 O O . ALA A 1 95 ? 3.145 15.278 -15.451 1.00 91.75 95 ALA A O 1
ATOM 693 N N . THR A 1 96 ? 3.474 14.888 -17.636 1.00 94.19 96 THR A N 1
ATOM 694 C CA . THR A 1 96 ? 3.939 13.504 -17.486 1.00 94.19 96 THR A CA 1
ATOM 695 C C . THR A 1 96 ? 5.182 13.369 -16.605 1.00 94.19 96 THR A C 1
ATOM 697 O O . THR A 1 96 ? 5.461 12.281 -16.109 1.00 94.19 96 THR A O 1
ATOM 700 N N . ARG A 1 97 ? 5.934 14.449 -16.366 1.00 95.31 97 ARG A N 1
ATOM 701 C CA . ARG A 1 97 ? 7.224 14.440 -15.656 1.00 95.31 97 ARG A CA 1
ATOM 702 C C . ARG A 1 97 ? 7.117 14.836 -14.187 1.00 95.31 97 ARG A C 1
ATOM 704 O O . ARG A 1 97 ? 8.149 14.977 -13.537 1.00 95.31 97 ARG A O 1
ATOM 711 N N . ALA A 1 98 ? 5.909 15.002 -13.646 1.00 95.00 98 ALA A N 1
ATOM 712 C CA . ALA A 1 98 ? 5.713 15.501 -12.282 1.00 95.00 98 ALA A CA 1
ATOM 713 C C . ALA A 1 98 ? 6.502 14.731 -11.207 1.00 95.00 98 ALA A C 1
ATOM 715 O O . ALA A 1 98 ? 6.987 15.335 -10.255 1.00 95.00 98 ALA A O 1
ATOM 716 N N . ASN A 1 99 ? 6.708 13.423 -11.393 1.00 94.06 99 ASN A N 1
ATOM 717 C CA . ASN A 1 99 ? 7.450 12.593 -10.439 1.00 94.06 99 ASN A CA 1
ATOM 718 C C . ASN A 1 99 ? 8.938 12.415 -10.785 1.00 94.06 99 ASN A C 1
ATOM 720 O O . ASN A 1 99 ? 9.636 11.689 -10.082 1.00 94.06 99 ASN A O 1
ATOM 724 N N . VAL A 1 100 ? 9.444 13.035 -11.855 1.00 95.06 100 VAL A N 1
ATOM 725 C CA . VAL A 1 100 ? 10.854 12.934 -12.261 1.00 95.06 100 VAL A CA 1
ATOM 726 C C . VAL A 1 100 ? 11.679 13.949 -11.467 1.00 95.06 100 VAL A C 1
ATOM 728 O O . VAL A 1 100 ? 12.079 15.004 -11.964 1.00 95.06 100 VAL A O 1
ATOM 731 N N . THR A 1 101 ? 11.884 13.661 -10.184 1.00 94.19 101 THR A N 1
ATOM 732 C CA . THR A 1 101 ? 12.566 14.560 -9.233 1.00 94.19 101 THR A CA 1
ATOM 733 C C . THR A 1 101 ? 13.963 14.086 -8.847 1.00 94.19 101 THR A C 1
ATOM 735 O O . THR A 1 101 ? 14.718 14.845 -8.247 1.00 94.19 101 THR A O 1
ATOM 738 N N . ALA A 1 102 ? 14.331 12.862 -9.226 1.00 94.25 102 ALA A N 1
ATOM 739 C CA . ALA A 1 102 ? 15.640 12.274 -8.972 1.00 94.25 102 ALA A CA 1
ATOM 740 C C . ALA A 1 102 ? 16.155 11.486 -10.186 1.00 94.25 102 ALA A C 1
ATOM 742 O O . ALA A 1 102 ? 15.382 11.029 -11.031 1.00 94.25 102 ALA A O 1
ATOM 743 N N . ILE A 1 103 ? 17.473 11.307 -10.249 1.00 95.31 103 ILE A N 1
ATOM 744 C CA . ILE A 1 103 ? 18.135 10.394 -11.189 1.00 95.31 103 ILE A CA 1
ATOM 745 C C . ILE A 1 103 ? 17.672 8.962 -10.887 1.00 95.31 103 ILE A C 1
ATOM 747 O O . ILE A 1 103 ? 17.619 8.568 -9.721 1.00 95.31 103 ILE A O 1
ATOM 751 N N . GLY A 1 104 ? 17.344 8.179 -11.916 1.00 95.12 104 GLY A N 1
ATOM 752 C CA . GLY A 1 104 ? 16.916 6.791 -11.727 1.00 95.12 104 GLY A CA 1
ATOM 753 C C . GLY A 1 104 ? 16.091 6.216 -12.872 1.00 95.12 104 GLY A C 1
ATOM 754 O O . GLY A 1 104 ? 15.868 6.862 -13.893 1.00 95.12 104 GLY A O 1
ATOM 755 N N . TYR A 1 105 ? 15.632 4.977 -12.695 1.00 96.44 105 TYR A N 1
ATOM 756 C CA . TYR A 1 105 ? 14.746 4.306 -13.644 1.00 96.44 105 TYR A CA 1
ATOM 757 C C . TYR A 1 105 ? 13.294 4.755 -13.472 1.00 96.44 105 TYR A C 1
ATOM 759 O O . TYR A 1 105 ? 12.811 4.879 -12.347 1.00 96.44 105 TYR A O 1
ATOM 767 N N . TYR A 1 106 ? 12.587 4.935 -14.587 1.00 96.75 106 TYR A N 1
ATOM 768 C CA . TYR A 1 106 ? 11.168 5.286 -14.616 1.00 96.75 106 TYR A CA 1
ATOM 769 C C . TYR A 1 106 ? 10.419 4.436 -15.639 1.00 96.75 106 TYR A C 1
ATOM 771 O O . TYR A 1 106 ? 10.940 4.196 -16.729 1.00 96.75 106 TYR A O 1
ATOM 779 N N . TYR A 1 107 ? 9.184 4.044 -15.319 1.00 97.50 107 TYR A N 1
ATOM 780 C CA . TYR A 1 107 ? 8.234 3.523 -16.305 1.00 97.50 107 TYR A CA 1
ATOM 781 C C . TYR A 1 107 ? 7.103 4.519 -16.564 1.00 97.50 107 TYR A C 1
ATOM 783 O O . TYR A 1 107 ? 6.731 5.286 -15.672 1.00 97.50 107 TYR A O 1
ATOM 791 N N . PHE A 1 108 ? 6.545 4.511 -17.773 1.00 97.75 108 PHE A N 1
ATOM 792 C CA . PHE A 1 108 ? 5.379 5.326 -18.102 1.00 97.75 108 PHE A CA 1
ATOM 793 C C . PHE A 1 108 ? 4.084 4.622 -17.681 1.00 97.75 108 PHE A C 1
ATOM 795 O O . PHE A 1 108 ? 3.762 3.536 -18.172 1.00 97.75 108 PHE A O 1
ATOM 802 N N . ASP A 1 109 ? 3.330 5.249 -16.782 1.00 96.62 109 ASP A N 1
ATOM 803 C CA . ASP A 1 109 ? 1.986 4.831 -16.397 1.00 96.62 109 ASP A CA 1
ATOM 804 C C . ASP A 1 109 ? 0.964 5.619 -17.221 1.00 96.62 109 ASP A C 1
ATOM 806 O O . ASP A 1 109 ? 0.735 6.808 -16.985 1.00 96.62 109 ASP A O 1
ATOM 810 N N . SER A 1 110 ? 0.337 4.949 -18.189 1.00 96.06 110 SER A N 1
ATOM 811 C CA . SER A 1 110 ? -0.665 5.570 -19.056 1.00 96.06 110 SER A CA 1
ATOM 812 C C . 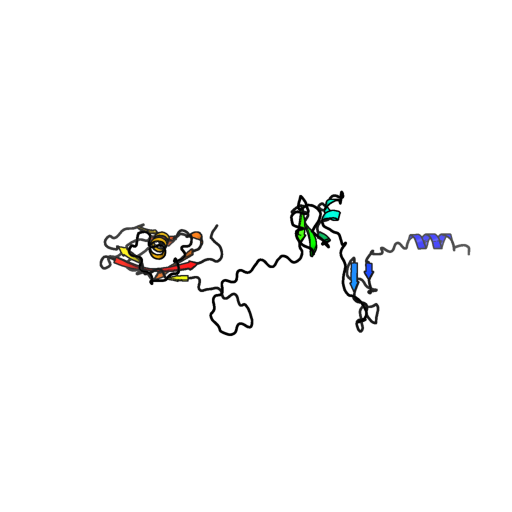SER A 1 110 ? -1.991 5.861 -18.350 1.00 96.06 110 SER A C 1
ATOM 814 O O . SER A 1 110 ? -2.747 6.695 -18.835 1.00 96.06 110 SER A O 1
ATOM 816 N N . GLY A 1 111 ? -2.297 5.191 -17.232 1.00 93.75 111 GLY A N 1
ATOM 817 C CA . GLY A 1 111 ? -3.514 5.434 -16.454 1.00 93.75 111 GLY A CA 1
ATOM 818 C C . GLY A 1 111 ? -3.417 6.715 -15.629 1.00 93.75 111 GLY A C 1
ATOM 819 O O . GLY A 1 111 ? -4.375 7.479 -15.552 1.00 93.75 111 GLY A O 1
ATOM 820 N N . ALA A 1 112 ? -2.237 6.981 -15.065 1.00 92.31 112 ALA A N 1
ATOM 821 C CA . ALA A 1 112 ? -1.941 8.237 -14.375 1.00 92.31 112 ALA A CA 1
ATOM 822 C C . ALA A 1 112 ? -1.433 9.345 -15.317 1.00 92.31 112 ALA A C 1
ATOM 824 O O . ALA A 1 112 ? -1.369 10.501 -14.909 1.00 92.31 112 ALA A O 1
ATOM 825 N N . ASN A 1 113 ? -1.054 8.995 -16.552 1.00 94.75 113 ASN A N 1
ATOM 826 C CA . ASN A 1 113 ? -0.341 9.852 -17.501 1.00 94.75 113 ASN A CA 1
ATOM 827 C C . ASN A 1 113 ? 0.938 10.458 -16.892 1.00 94.75 113 ASN A C 1
ATOM 829 O O . ASN A 1 113 ? 1.194 11.656 -17.008 1.00 94.75 113 ASN A O 1
ATOM 833 N N . LEU A 1 114 ? 1.723 9.629 -16.196 1.00 95.69 114 LEU A N 1
ATOM 834 C CA . LEU A 1 114 ? 2.909 10.043 -15.442 1.00 95.69 114 LEU A CA 1
ATOM 835 C C . LEU A 1 114 ? 4.046 9.032 -15.592 1.00 95.69 114 LEU A C 1
ATOM 837 O O . LEU A 1 114 ? 3.837 7.820 -15.555 1.00 95.69 114 LEU A O 1
ATOM 841 N N . TRP A 1 115 ? 5.274 9.535 -15.653 1.00 96.94 115 TRP A N 1
ATOM 842 C CA . TRP A 1 115 ? 6.470 8.753 -15.369 1.00 96.94 115 TRP A CA 1
ATOM 843 C C . TRP A 1 115 ? 6.512 8.427 -13.879 1.00 96.94 115 TRP A C 1
ATOM 845 O O . TRP A 1 115 ? 6.383 9.318 -13.040 1.00 96.94 115 TRP A O 1
ATOM 855 N N . LYS A 1 116 ? 6.691 7.155 -13.533 1.00 95.00 116 LYS A N 1
ATOM 856 C CA . LYS A 1 116 ? 6.796 6.681 -12.150 1.00 95.00 116 LYS A CA 1
ATOM 857 C C . LYS A 1 116 ? 8.164 6.067 -11.915 1.00 95.00 116 LYS A C 1
ATOM 859 O O . LYS A 1 116 ? 8.613 5.237 -12.701 1.00 95.00 116 LYS A O 1
ATOM 864 N N . ALA A 1 117 ? 8.816 6.485 -10.834 1.00 93.25 117 ALA A N 1
ATOM 865 C CA . ALA A 1 117 ? 10.117 5.960 -10.454 1.00 93.25 117 ALA A CA 1
ATOM 866 C C . ALA A 1 117 ? 10.014 4.468 -10.109 1.00 93.25 117 ALA A C 1
ATOM 868 O O . ALA A 1 117 ? 9.090 4.027 -9.419 1.00 93.25 117 ALA A O 1
ATOM 869 N N . ILE A 1 118 ? 10.992 3.694 -10.563 1.00 91.38 118 ILE A N 1
ATOM 870 C CA . ILE A 1 118 ? 11.191 2.303 -10.168 1.00 91.38 118 ILE A CA 1
ATOM 871 C C . ILE A 1 118 ? 12.171 2.325 -9.001 1.00 91.38 118 ILE A C 1
ATOM 873 O O . ILE A 1 118 ? 13.342 2.647 -9.177 1.00 91.38 118 ILE A O 1
ATOM 877 N N . GLY A 1 119 ? 11.685 2.006 -7.800 1.00 74.44 119 GLY A N 1
ATOM 878 C CA . GLY A 1 119 ? 12.529 1.886 -6.606 1.00 74.44 119 GLY A CA 1
ATOM 879 C C . GLY A 1 119 ? 12.334 2.944 -5.516 1.00 74.44 119 GLY A C 1
ATOM 880 O O . GLY A 1 119 ? 12.986 2.845 -4.485 1.00 74.44 119 GLY A O 1
ATOM 881 N N . SER A 1 120 ? 11.395 3.888 -5.640 1.00 55.19 120 SER A N 1
ATOM 882 C CA . SER A 1 120 ? 11.025 4.793 -4.530 1.00 55.19 120 SER A CA 1
ATOM 883 C C . SER A 1 120 ? 9.848 4.262 -3.692 1.00 55.19 120 SER A C 1
ATOM 885 O O . SER A 1 120 ? 9.012 5.026 -3.219 1.00 55.19 120 SER A O 1
ATOM 887 N N . GLY A 1 121 ? 9.744 2.936 -3.557 1.00 50.44 121 GLY A N 1
ATOM 888 C CA . GLY A 1 121 ? 8.731 2.247 -2.747 1.00 50.44 121 GLY A CA 1
ATOM 889 C C . GLY A 1 121 ? 9.178 1.961 -1.313 1.00 50.44 121 GLY A C 1
ATOM 890 O O . GLY A 1 121 ? 8.464 1.289 -0.576 1.00 50.44 121 GLY A O 1
ATOM 891 N N . GLY A 1 122 ? 10.342 2.467 -0.898 1.00 48.56 122 GLY A N 1
ATOM 892 C CA . GLY A 1 122 ? 10.647 2.619 0.516 1.00 48.56 122 GLY A CA 1
ATOM 893 C C . GLY A 1 122 ? 9.788 3.746 1.072 1.00 48.56 122 GLY A C 1
ATOM 894 O O . GLY A 1 122 ? 10.299 4.834 1.319 1.00 48.56 122 GLY A O 1
ATOM 895 N N . GLY A 1 123 ? 8.481 3.512 1.238 1.00 47.88 123 GLY A N 1
ATOM 896 C CA . GLY A 1 123 ? 7.718 4.302 2.194 1.00 47.88 123 GLY A CA 1
ATOM 897 C C . GLY A 1 123 ? 8.543 4.311 3.472 1.00 47.88 123 GLY A C 1
ATOM 898 O O . GLY A 1 123 ? 8.993 3.247 3.901 1.00 47.88 123 GLY A O 1
ATOM 899 N N . ALA A 1 124 ? 8.850 5.493 4.004 1.00 48.00 124 ALA A N 1
ATOM 900 C CA . ALA A 1 124 ? 9.533 5.582 5.278 1.00 48.00 124 ALA A CA 1
ATOM 901 C C . ALA A 1 124 ? 8.722 4.738 6.268 1.00 48.00 124 ALA A C 1
ATOM 903 O O . ALA A 1 124 ? 7.616 5.111 6.654 1.00 48.00 124 ALA A O 1
ATOM 904 N N . LEU A 1 125 ? 9.233 3.558 6.625 1.00 48.94 125 LEU A N 1
ATOM 905 C CA . LEU A 1 125 ? 8.749 2.837 7.781 1.00 48.94 125 LEU A CA 1
ATOM 906 C C . LEU A 1 125 ? 9.159 3.722 8.949 1.00 48.94 125 LEU A C 1
ATOM 908 O O . LEU A 1 125 ? 10.295 3.658 9.416 1.00 48.94 125 LEU A O 1
ATOM 912 N N . THR A 1 126 ? 8.269 4.607 9.388 1.00 45.50 126 THR A N 1
ATOM 913 C CA . THR A 1 126 ? 8.396 5.229 10.699 1.00 45.50 126 THR A CA 1
ATOM 914 C C . THR A 1 126 ? 8.214 4.105 11.714 1.00 45.50 126 THR A C 1
ATOM 916 O O . THR A 1 126 ? 7.113 3.826 12.177 1.00 45.50 126 THR A O 1
ATOM 919 N N . ALA A 1 127 ? 9.295 3.379 11.990 1.00 48.00 127 ALA A N 1
ATOM 920 C CA . ALA A 1 127 ? 9.347 2.404 13.057 1.00 48.00 127 ALA A CA 1
ATOM 921 C C . ALA A 1 127 ? 9.310 3.177 14.378 1.00 48.00 127 ALA A C 1
ATOM 923 O O . ALA A 1 127 ? 10.330 3.667 14.861 1.00 48.00 127 ALA A O 1
ATOM 924 N N . THR A 1 128 ? 8.124 3.313 14.967 1.00 48.91 128 THR A N 1
ATOM 925 C CA . THR A 1 128 ? 8.016 3.599 16.397 1.00 48.91 128 THR A CA 1
ATOM 926 C C . THR A 1 128 ? 8.553 2.368 17.126 1.00 48.91 128 THR A C 1
ATOM 928 O O . THR A 1 128 ? 7.902 1.326 17.171 1.00 48.91 128 THR A O 1
ATOM 931 N N . TYR A 1 129 ? 9.787 2.457 17.622 1.00 46.09 129 TYR A N 1
ATOM 932 C CA . TYR A 1 129 ? 10.453 1.394 18.370 1.00 46.09 129 TYR A CA 1
ATOM 933 C C . TYR A 1 129 ? 9.665 1.053 19.645 1.00 46.09 129 TYR A C 1
ATOM 935 O O . TYR A 1 129 ? 9.676 1.810 20.611 1.00 46.09 129 TYR A O 1
ATOM 943 N N . GLY A 1 130 ? 9.030 -0.119 19.677 1.00 51.19 130 GLY A N 1
ATOM 944 C CA . GLY A 1 130 ? 8.703 -0.814 20.920 1.00 51.19 130 GLY A CA 1
ATOM 945 C C . GLY A 1 130 ? 9.868 -1.728 21.291 1.00 51.19 130 GLY A C 1
ATOM 946 O O . GLY A 1 130 ? 9.914 -2.875 20.857 1.00 51.19 130 GLY A O 1
ATOM 947 N N . LEU A 1 131 ? 10.849 -1.220 22.040 1.00 49.31 131 LEU A N 1
ATOM 948 C CA . LEU A 1 131 ? 11.992 -2.010 22.509 1.00 49.31 131 LEU A CA 1
ATOM 949 C C . LEU A 1 131 ? 11.537 -3.030 23.563 1.00 49.31 131 LEU A C 1
ATOM 951 O O . LEU A 1 131 ? 11.393 -2.682 24.729 1.00 49.31 131 LEU A O 1
ATOM 955 N N . THR A 1 132 ? 11.357 -4.295 23.176 1.00 49.31 132 THR A N 1
ATOM 956 C CA . THR A 1 132 ? 11.306 -5.427 24.123 1.00 49.31 132 THR A CA 1
ATOM 957 C C . THR A 1 132 ? 12.004 -6.677 23.567 1.00 49.31 132 THR A C 1
ATOM 959 O O . THR A 1 132 ? 11.401 -7.734 23.462 1.00 49.31 132 THR A O 1
ATOM 962 N N . ASN A 1 133 ? 13.286 -6.575 23.189 1.00 41.03 133 ASN A N 1
ATOM 963 C CA . ASN A 1 133 ? 14.269 -7.667 23.343 1.00 41.03 133 ASN A CA 1
ATOM 964 C C . ASN A 1 133 ? 15.682 -7.196 22.939 1.00 41.03 133 ASN A C 1
ATOM 966 O O . ASN A 1 133 ? 15.798 -6.499 21.930 1.00 41.03 133 ASN A O 1
ATOM 970 N N . PRO A 1 134 ? 16.767 -7.577 23.645 1.00 52.25 134 PRO A N 1
ATOM 971 C CA . PRO A 1 134 ? 18.099 -7.022 23.397 1.00 52.25 134 PRO A CA 1
ATOM 972 C C . PRO A 1 134 ? 18.837 -7.610 22.179 1.00 52.25 134 PRO A C 1
ATOM 974 O O . PRO A 1 134 ? 19.990 -7.257 21.958 1.00 52.25 134 PRO A O 1
ATOM 977 N N . THR A 1 135 ? 18.216 -8.458 21.353 1.00 57.12 135 THR A N 1
ATOM 978 C CA . THR A 1 135 ? 18.857 -9.006 20.140 1.00 57.12 135 THR A CA 1
ATOM 979 C C . THR A 1 135 ? 17.864 -9.286 18.999 1.00 57.12 135 THR A C 1
ATOM 981 O O . THR A 1 135 ? 17.518 -10.439 18.741 1.00 57.12 135 THR A O 1
ATOM 984 N N . PRO A 1 136 ? 17.396 -8.273 18.249 1.00 52.69 136 PRO A N 1
ATOM 985 C CA . PRO A 1 136 ? 16.658 -8.521 17.020 1.00 52.69 136 PRO A CA 1
ATOM 986 C C . PRO A 1 136 ? 17.638 -8.713 15.853 1.00 52.69 136 PRO A C 1
ATOM 988 O O . PRO A 1 136 ? 18.179 -7.754 15.312 1.00 52.69 136 PRO A O 1
ATOM 991 N N . THR A 1 137 ? 17.835 -9.959 15.416 1.00 54.97 137 THR A N 1
ATOM 992 C CA . THR A 1 137 ? 18.399 -10.276 14.085 1.00 54.97 137 THR A CA 1
ATOM 993 C C . THR A 1 137 ? 17.354 -10.157 12.967 1.00 54.97 137 THR A C 1
ATOM 995 O O . THR A 1 137 ? 17.637 -10.445 11.807 1.00 54.97 137 THR A O 1
ATOM 998 N N . SER A 1 138 ? 16.143 -9.697 13.289 1.00 49.41 138 SER A N 1
ATOM 999 C CA . SER A 1 138 ? 15.121 -9.293 12.325 1.00 49.41 138 SER A CA 1
ATOM 1000 C C . SER A 1 138 ? 14.219 -8.213 12.928 1.00 49.41 138 SER A C 1
ATOM 1002 O O . SER A 1 138 ? 13.891 -8.258 14.115 1.00 49.41 138 SER A O 1
ATOM 1004 N N . ILE A 1 139 ? 13.807 -7.239 12.108 1.00 55.25 139 ILE A N 1
ATOM 1005 C CA . ILE A 1 139 ? 12.723 -6.304 12.439 1.00 55.25 139 ILE A CA 1
ATOM 1006 C C . ILE A 1 139 ? 11.414 -7.087 12.305 1.00 55.25 139 ILE A C 1
ATOM 1008 O O . ILE A 1 139 ? 10.733 -7.039 11.282 1.00 55.25 139 ILE A O 1
ATOM 1012 N N . GLY A 1 140 ? 11.090 -7.877 13.324 1.00 51.94 140 GLY A N 1
ATOM 1013 C CA . GLY A 1 140 ? 9.740 -8.384 13.489 1.00 51.94 140 GLY A CA 1
ATOM 1014 C C . GLY A 1 140 ? 8.854 -7.208 13.873 1.00 51.94 140 GLY A C 1
ATOM 1015 O O . GLY A 1 140 ? 9.015 -6.651 14.958 1.00 51.94 140 GLY A O 1
ATOM 1016 N N . ILE A 1 141 ? 7.927 -6.813 12.999 1.00 53.72 141 ILE A N 1
ATOM 1017 C CA . ILE A 1 141 ? 6.795 -5.985 13.416 1.00 53.72 141 ILE A CA 1
ATOM 1018 C C . ILE A 1 141 ? 5.962 -6.875 14.339 1.00 53.72 141 ILE A C 1
ATOM 1020 O O . ILE A 1 141 ? 5.078 -7.600 13.889 1.00 53.72 141 ILE A O 1
ATOM 1024 N N . VAL A 1 142 ? 6.299 -6.894 15.627 1.00 55.75 142 VAL A N 1
ATOM 1025 C CA . VAL A 1 142 ? 5.387 -7.422 16.632 1.00 55.75 142 VAL A CA 1
ATOM 1026 C C . VAL A 1 142 ? 4.168 -6.518 16.597 1.00 55.75 142 VAL A C 1
ATOM 1028 O O . VAL A 1 142 ? 4.295 -5.295 16.668 1.00 55.75 142 VAL A O 1
ATOM 1031 N N . ASP A 1 143 ? 2.986 -7.096 16.410 1.00 59.81 143 ASP A N 1
ATOM 1032 C CA . ASP A 1 143 ? 1.773 -6.325 16.617 1.00 59.81 143 ASP A CA 1
ATOM 1033 C C . ASP A 1 143 ? 1.796 -5.862 18.080 1.00 59.81 143 ASP A C 1
ATOM 1035 O O . ASP A 1 143 ? 1.801 -6.717 18.970 1.00 59.81 143 ASP A O 1
ATOM 1039 N N . PRO A 1 144 ? 1.882 -4.543 18.356 1.00 66.94 144 PRO A N 1
ATOM 1040 C CA . PRO A 1 144 ? 1.891 -4.065 19.730 1.00 66.94 144 PRO A CA 1
ATOM 1041 C C . PRO A 1 144 ? 0.608 -4.532 20.417 1.00 66.94 144 PRO A C 1
ATOM 1043 O O . PRO A 1 144 ? -0.393 -4.774 19.746 1.00 66.94 144 PRO A O 1
ATOM 1046 N N . ILE A 1 145 ? 0.611 -4.645 21.746 1.00 67.06 145 ILE A N 1
ATOM 1047 C CA . ILE A 1 145 ? -0.616 -4.913 22.507 1.00 67.06 145 ILE A CA 1
ATOM 1048 C C . ILE A 1 145 ? -1.673 -3.882 22.084 1.00 67.06 145 ILE A C 1
ATOM 1050 O O . ILE A 1 145 ? -1.471 -2.680 22.242 1.00 67.06 145 ILE A O 1
ATOM 1054 N N . ARG A 1 146 ? -2.777 -4.360 21.495 1.00 78.00 146 ARG A N 1
ATOM 1055 C CA . ARG A 1 146 ? -3.831 -3.510 20.919 1.00 78.00 146 ARG A CA 1
ATOM 1056 C C . ARG A 1 146 ? -5.091 -3.459 21.766 1.00 78.00 146 ARG A C 1
ATOM 1058 O O . ARG A 1 146 ? -6.109 -3.029 21.258 1.00 78.00 146 ARG A O 1
ATOM 1065 N N . PHE A 1 147 ? -5.088 -3.921 23.008 1.00 78.56 147 PHE A N 1
ATOM 1066 C CA . PHE A 1 147 ? -6.289 -3.866 23.839 1.00 78.56 147 PHE A CA 1
ATOM 1067 C C . PHE A 1 147 ? -6.090 -2.950 25.040 1.00 78.56 147 PHE A C 1
ATOM 1069 O O . PHE A 1 147 ? -5.010 -2.881 25.624 1.00 78.56 147 PHE A O 1
ATOM 1076 N N . ILE A 1 148 ? -7.159 -2.246 25.388 1.00 81.50 148 ILE A N 1
ATOM 1077 C CA . ILE A 1 148 ? -7.265 -1.374 26.547 1.00 81.50 148 ILE A CA 1
ATOM 1078 C C . ILE A 1 148 ? -8.306 -2.005 27.469 1.00 81.50 148 ILE A C 1
ATOM 1080 O O . ILE A 1 148 ? -9.446 -2.248 27.062 1.00 81.50 148 ILE A O 1
ATOM 1084 N N . TYR A 1 149 ? -7.914 -2.256 28.716 1.00 76.88 149 TYR A N 1
ATOM 1085 C CA . TYR A 1 149 ? -8.875 -2.519 29.780 1.00 76.88 149 TYR A CA 1
ATOM 1086 C C . TYR A 1 149 ? -9.485 -1.188 30.203 1.00 76.88 149 TYR A C 1
ATOM 1088 O O . TYR A 1 149 ? -8.794 -0.340 30.772 1.00 76.88 149 TYR A O 1
ATOM 1096 N N . THR A 1 150 ? -10.772 -0.993 29.928 1.00 75.00 150 THR A N 1
ATOM 1097 C CA . THR A 1 150 ? -11.525 0.035 30.648 1.00 75.00 150 THR A CA 1
ATOM 1098 C C . THR A 1 150 ? -11.719 -0.445 32.086 1.00 75.00 150 THR A C 1
ATOM 1100 O O . THR A 1 150 ? -11.898 -1.648 32.296 1.00 75.00 150 THR A O 1
ATOM 1103 N N . PRO A 1 151 ? -11.700 0.445 33.090 1.00 70.88 151 PRO A N 1
ATOM 1104 C CA . PRO A 1 151 ? -12.107 0.086 34.437 1.00 70.88 151 PRO A CA 1
ATOM 1105 C C . PRO A 1 151 ? -13.530 -0.470 34.387 1.00 70.88 151 PRO A C 1
ATOM 1107 O O . PRO A 1 151 ? -14.321 -0.103 33.514 1.00 70.88 151 PRO A O 1
ATOM 1110 N N . SER A 1 152 ? -13.855 -1.358 35.323 1.00 76.38 152 SER A N 1
ATOM 1111 C CA . SER A 1 152 ? -15.219 -1.858 35.460 1.00 76.38 152 SER A CA 1
ATOM 1112 C C . SER A 1 152 ? -16.176 -0.680 35.627 1.00 76.38 152 SER A C 1
ATOM 1114 O O . SER A 1 152 ? -15.949 0.208 36.451 1.00 76.38 152 SER A O 1
ATOM 1116 N N . ILE A 1 153 ? -17.240 -0.668 34.831 1.00 81.62 153 ILE A N 1
ATOM 1117 C CA . ILE A 1 153 ? -18.215 0.420 34.835 1.00 81.62 153 ILE A CA 1
ATOM 1118 C C . ILE A 1 153 ? -19.328 0.060 35.813 1.00 81.62 153 ILE A C 1
ATOM 1120 O O . ILE A 1 153 ? -19.890 -1.035 35.738 1.00 81.62 153 ILE A O 1
ATOM 1124 N N . SER A 1 154 ? -19.633 0.971 36.739 1.00 83.62 154 SER A N 1
ATOM 1125 C CA . SER A 1 154 ? -20.770 0.828 37.643 1.00 83.62 154 SER A CA 1
ATOM 1126 C C . SER A 1 154 ? -22.060 1.220 36.930 1.00 83.62 154 SER A C 1
ATOM 1128 O O . SER A 1 154 ? -22.179 2.297 36.348 1.00 83.62 154 SER A O 1
ATOM 1130 N N . ILE A 1 155 ? -23.047 0.334 36.995 1.00 86.06 155 ILE A N 1
ATOM 1131 C CA . ILE A 1 155 ? -24.372 0.544 36.424 1.00 86.06 155 ILE A CA 1
ATOM 1132 C C . ILE A 1 155 ? -25.380 0.500 37.563 1.00 86.06 155 ILE A C 1
ATOM 1134 O O . ILE A 1 155 ? -25.401 -0.452 38.346 1.00 86.06 155 ILE A O 1
ATOM 1138 N N . SER A 1 156 ? -26.207 1.542 37.669 1.00 85.75 156 SER A N 1
ATOM 1139 C CA . SER A 1 156 ? -27.259 1.582 38.681 1.00 85.75 156 SER A CA 1
ATOM 1140 C C . SER A 1 156 ? -28.306 0.513 38.391 1.00 85.75 156 SER A C 1
ATOM 1142 O O . SER A 1 156 ? -28.759 0.356 37.261 1.00 85.75 156 SER A O 1
ATOM 1144 N N . THR A 1 157 ? -28.685 -0.218 39.434 1.00 86.31 157 THR A N 1
ATOM 1145 C CA . THR A 1 157 ? -29.682 -1.302 39.374 1.00 86.31 157 THR A CA 1
ATOM 1146 C C . THR A 1 157 ? -30.829 -1.056 40.354 1.00 86.31 157 THR A C 1
ATOM 1148 O O . THR A 1 157 ? -31.592 -1.956 40.691 1.00 86.31 157 THR A O 1
ATOM 1151 N N . THR A 1 158 ? -30.959 0.193 40.817 1.00 85.44 158 THR A N 1
ATOM 1152 C CA . THR A 1 158 ? -31.965 0.631 41.794 1.00 85.44 158 THR A CA 1
ATOM 1153 C C . THR A 1 158 ? -33.393 0.448 41.283 1.00 85.44 158 THR A C 1
ATOM 1155 O O . THR A 1 158 ? -34.310 0.248 42.075 1.00 85.44 158 THR A O 1
ATOM 1158 N N . LEU A 1 159 ? -33.589 0.528 39.966 1.00 84.81 159 LEU A N 1
ATOM 1159 C CA . LEU A 1 159 ? -34.877 0.349 39.311 1.00 84.81 159 LEU A CA 1
ATOM 1160 C C . LEU A 1 159 ? -34.763 -0.760 38.266 1.00 84.81 159 LEU A C 1
ATOM 1162 O O . LEU A 1 159 ? -33.814 -0.785 37.486 1.00 84.81 159 LEU A O 1
ATOM 1166 N N . ILE A 1 160 ? -35.766 -1.634 38.227 1.00 88.00 160 ILE A N 1
ATOM 1167 C CA . ILE A 1 160 ? -35.955 -2.595 37.137 1.00 88.00 160 ILE A CA 1
ATOM 1168 C C . ILE A 1 160 ? -36.489 -1.813 35.939 1.00 88.00 160 ILE A C 1
ATOM 1170 O O . ILE A 1 160 ? -37.586 -1.249 36.000 1.00 88.00 160 ILE A O 1
ATOM 1174 N N . GLN A 1 161 ? -35.691 -1.720 34.881 1.00 89.94 161 GLN A N 1
ATOM 1175 C CA . GLN A 1 161 ? -35.983 -0.909 33.702 1.00 89.94 161 GLN A CA 1
ATOM 1176 C C . GLN A 1 161 ? -35.378 -1.546 32.456 1.00 89.94 161 GLN A C 1
ATOM 1178 O O . GLN A 1 161 ? -34.244 -2.023 32.478 1.00 89.94 161 GLN A O 1
ATOM 1183 N N . ASN A 1 162 ? -36.123 -1.484 31.356 1.00 93.25 162 ASN A N 1
ATOM 1184 C CA . ASN A 1 162 ? -35.694 -2.025 30.073 1.00 93.25 162 ASN A CA 1
ATOM 1185 C C . ASN A 1 162 ? -35.142 -0.918 29.168 1.00 93.25 162 ASN A C 1
ATOM 1187 O O . ASN A 1 162 ? -35.485 0.259 29.328 1.00 93.25 162 ASN A O 1
ATOM 1191 N N . GLY A 1 163 ? -34.304 -1.302 28.207 1.00 93.06 163 GLY A N 1
ATOM 1192 C CA . GLY A 1 163 ? -33.772 -0.431 27.164 1.00 93.06 163 GLY A CA 1
ATOM 1193 C C . GLY A 1 163 ? -32.861 0.674 27.689 1.00 93.06 163 GLY A C 1
ATOM 1194 O O . GLY A 1 163 ? -32.795 1.745 27.086 1.00 93.06 163 GLY A O 1
ATOM 1195 N N . GLN A 1 164 ? -32.189 0.448 28.817 1.00 94.81 164 GLN A N 1
ATOM 1196 C CA . GLN A 1 164 ? -31.219 1.400 29.339 1.00 94.81 164 GLN A CA 1
ATOM 1197 C C . GLN A 1 164 ? -30.006 1.451 28.416 1.00 94.81 164 GLN A C 1
ATOM 1199 O O . GLN A 1 164 ? -29.578 0.436 27.867 1.00 94.81 164 GLN A O 1
ATOM 1204 N N . THR A 1 165 ? -29.441 2.645 28.251 1.00 95.56 165 THR A N 1
ATOM 1205 C CA . THR A 1 165 ? -28.298 2.857 27.363 1.00 95.56 165 THR A CA 1
ATOM 1206 C C . THR A 1 165 ? -27.141 3.514 28.087 1.00 95.56 165 THR A C 1
ATOM 1208 O O . THR A 1 165 ? -27.345 4.442 28.869 1.00 95.56 165 THR A O 1
ATOM 1211 N N . LEU A 1 166 ? -25.920 3.095 27.766 1.00 93.06 166 LEU A N 1
ATOM 1212 C CA . LEU A 1 166 ? -24.695 3.727 28.238 1.00 93.06 166 LEU A CA 1
ATOM 1213 C C . LEU A 1 166 ? -23.681 3.821 27.100 1.00 93.06 166 LEU A C 1
ATOM 1215 O O . LEU A 1 166 ? -23.399 2.840 26.421 1.00 93.06 166 LEU A O 1
ATOM 1219 N N . ASN A 1 167 ? -23.114 5.003 26.875 1.00 93.94 167 ASN A N 1
ATOM 1220 C CA . ASN A 1 167 ? -22.098 5.175 25.844 1.00 93.94 167 ASN A CA 1
ATOM 1221 C C . ASN A 1 167 ? -20.702 4.898 26.423 1.00 93.94 167 ASN A C 1
ATOM 1223 O O . ASN A 1 167 ? -20.105 5.757 27.070 1.00 93.94 167 ASN A O 1
ATOM 1227 N N . ILE A 1 168 ? -20.187 3.699 26.160 1.00 92.31 168 ILE A N 1
ATOM 1228 C CA . ILE A 1 168 ? -18.886 3.211 26.635 1.00 92.31 168 ILE A CA 1
ATOM 1229 C C . ILE A 1 168 ? -17.736 4.048 26.079 1.00 92.31 168 ILE A C 1
ATOM 1231 O O . ILE A 1 168 ? -16.771 4.329 26.789 1.00 92.31 168 ILE A O 1
ATOM 1235 N N . TYR A 1 169 ? -17.843 4.488 24.825 1.00 92.38 169 TYR A N 1
ATOM 1236 C CA . TYR A 1 169 ? -16.832 5.341 24.214 1.00 92.38 169 TYR A CA 1
ATOM 1237 C C . TYR A 1 169 ? -16.707 6.685 24.944 1.00 92.38 169 TYR A C 1
ATOM 1239 O O . TYR A 1 169 ? -15.599 7.152 25.199 1.00 92.38 169 TYR A O 1
ATOM 1247 N N . ASN A 1 170 ? -17.825 7.283 25.359 1.00 91.31 170 ASN A N 1
ATOM 1248 C CA . ASN A 1 170 ? -17.787 8.517 26.143 1.00 91.31 170 ASN A CA 1
ATOM 1249 C C . ASN A 1 170 ? -17.131 8.304 27.515 1.00 91.31 170 ASN A C 1
ATOM 1251 O O . ASN A 1 170 ? -16.377 9.170 27.958 1.00 91.31 170 ASN A O 1
ATOM 1255 N N . GLU A 1 171 ? -17.368 7.166 28.175 1.00 88.69 171 GLU A N 1
ATOM 1256 C CA . GLU A 1 171 ? -16.684 6.828 29.433 1.00 88.69 171 GLU A CA 1
ATOM 1257 C C . GLU A 1 171 ? -15.167 6.671 29.235 1.00 88.69 171 GLU A C 1
ATOM 1259 O O . GLU A 1 171 ? -14.381 7.213 30.019 1.00 88.69 171 GLU A O 1
ATOM 1264 N N . TYR A 1 172 ? -14.744 6.042 28.133 1.00 89.31 172 TYR A N 1
ATOM 1265 C CA . TYR A 1 172 ? -13.340 6.008 27.710 1.00 89.31 172 TYR A CA 1
ATOM 1266 C C . TYR A 1 172 ? -12.762 7.419 27.531 1.00 89.31 172 TYR A C 1
ATOM 1268 O O . TYR A 1 172 ? -11.734 7.743 28.128 1.00 89.31 172 TYR A O 1
ATOM 1276 N N . VAL A 1 173 ? -13.426 8.290 26.765 1.00 89.06 173 VAL A N 1
ATOM 1277 C CA . VAL A 1 173 ? -12.944 9.661 26.539 1.00 89.06 173 VAL A CA 1
ATOM 1278 C C . VAL A 1 173 ? -12.797 10.401 27.865 1.00 89.06 173 VAL A C 1
ATOM 1280 O O . VAL A 1 173 ? -11.754 11.016 28.090 1.00 89.06 173 VAL A O 1
ATOM 1283 N N . LYS A 1 174 ? -13.779 10.321 28.771 1.00 86.62 174 LYS A N 1
ATOM 1284 C CA . LYS A 1 174 ? -13.707 10.993 30.080 1.00 86.62 174 LYS A CA 1
ATOM 1285 C C . LYS A 1 174 ? -12.491 10.552 30.883 1.00 86.62 174 LYS A C 1
ATOM 1287 O O . LYS A 1 174 ? -11.773 11.383 31.434 1.00 86.62 174 LYS A O 1
ATOM 1292 N N . GLN A 1 175 ? -12.243 9.248 30.946 1.00 83.00 175 GLN A N 1
ATOM 1293 C CA . GLN A 1 175 ? -11.142 8.705 31.728 1.00 83.00 175 GLN A CA 1
ATOM 1294 C C . GLN A 1 175 ? -9.768 9.021 31.121 1.00 83.00 175 GLN A C 1
ATOM 1296 O O . GLN A 1 175 ? -8.855 9.397 31.853 1.00 83.00 175 GLN A O 1
ATOM 1301 N N . PHE A 1 176 ? -9.614 8.878 29.804 1.00 84.69 176 PHE A N 1
ATOM 1302 C CA . PHE A 1 176 ? -8.309 8.985 29.143 1.00 84.69 176 PHE A CA 1
ATOM 1303 C C . PHE A 1 176 ? -7.948 10.428 28.758 1.00 84.69 176 PHE A C 1
ATOM 1305 O O . PHE A 1 176 ? -6.769 10.739 28.625 1.00 84.69 176 PHE A O 1
ATOM 1312 N N . SER A 1 177 ? -8.929 11.332 28.642 1.00 84.94 177 SER A N 1
ATOM 1313 C CA . SER A 1 177 ? -8.675 12.769 28.436 1.00 84.94 177 SER A CA 1
ATOM 1314 C C . SER A 1 177 ? -8.705 13.602 29.723 1.00 84.94 177 SER A C 1
ATOM 1316 O O . SER A 1 177 ? -8.248 14.741 29.715 1.00 84.94 177 SER A O 1
ATOM 1318 N N . GLY A 1 178 ? -9.284 13.083 30.814 1.00 78.25 178 GLY A N 1
ATOM 1319 C CA . GLY A 1 178 ? -9.609 13.867 32.015 1.00 78.25 178 GLY A CA 1
ATOM 1320 C C . GLY A 1 178 ? -10.817 14.801 31.844 1.00 78.25 178 GLY A C 1
ATOM 1321 O O . GLY A 1 178 ? -11.211 15.491 32.785 1.00 78.25 178 GLY A O 1
ATOM 1322 N N . THR A 1 179 ? -11.449 14.831 30.665 1.00 78.38 179 THR A N 1
ATOM 1323 C CA . THR A 1 179 ? -12.645 15.647 30.416 1.00 78.38 179 THR A CA 1
ATOM 1324 C C . THR A 1 179 ? -13.806 15.138 31.266 1.00 78.38 179 THR A C 1
ATOM 1326 O O . THR A 1 179 ? -14.279 14.025 31.075 1.00 78.38 179 THR A O 1
ATOM 1329 N N . GLY A 1 180 ? -14.276 15.935 32.226 1.00 73.69 180 GLY A N 1
ATOM 1330 C CA . GLY A 1 180 ? -15.355 15.532 33.137 1.00 73.69 180 GLY A CA 1
ATOM 1331 C C . GLY A 1 180 ? -14.922 14.611 34.288 1.00 73.69 180 GLY A C 1
ATOM 1332 O O . GLY A 1 180 ? -15.744 14.336 35.155 1.00 73.69 180 GLY A O 1
ATOM 1333 N N . ASN A 1 181 ? -13.648 14.200 34.338 1.00 69.94 181 ASN A N 1
ATOM 1334 C CA . ASN A 1 181 ? -13.033 13.450 35.437 1.00 69.94 181 ASN A CA 1
ATOM 1335 C C . ASN A 1 181 ? -11.827 14.238 35.965 1.00 69.94 181 ASN A C 1
ATOM 1337 O O . ASN A 1 181 ? -10.690 14.040 35.539 1.00 69.94 181 ASN A O 1
ATOM 1341 N N . SER A 1 182 ? -12.096 15.162 36.889 1.00 70.81 182 SER A N 1
ATOM 1342 C CA . SER A 1 182 ? -11.082 15.987 37.549 1.00 70.81 182 SER A CA 1
ATOM 1343 C C . SER A 1 182 ? -11.048 15.683 39.053 1.00 70.81 182 SER A C 1
ATOM 1345 O O . SER A 1 182 ? -12.118 15.644 39.665 1.00 70.81 182 SER A O 1
ATOM 1347 N N . PRO A 1 183 ? -9.861 15.513 39.668 1.00 75.38 183 PRO A N 1
ATOM 1348 C CA . PRO A 1 183 ? -8.532 15.723 39.084 1.00 75.38 183 PRO A CA 1
ATOM 1349 C C . PRO A 1 183 ? -7.982 14.499 38.331 1.00 75.38 183 PRO A C 1
ATOM 1351 O O . PRO A 1 183 ? -7.995 13.383 38.846 1.00 75.38 183 PRO A O 1
ATOM 1354 N N . LEU A 1 184 ? -7.397 14.729 37.150 1.00 78.06 184 LEU A N 1
ATOM 1355 C CA . LEU A 1 184 ? -6.495 13.769 36.509 1.00 78.06 184 LEU A CA 1
ATOM 1356 C C . LEU A 1 184 ? -5.087 13.969 37.086 1.00 78.06 184 LEU A C 1
ATOM 1358 O O . LEU A 1 184 ? -4.439 14.985 36.831 1.00 78.06 184 LEU A O 1
ATOM 1362 N N . VAL A 1 185 ? -4.617 13.012 37.882 1.00 81.69 185 VAL A N 1
ATOM 1363 C CA . VAL A 1 185 ? -3.287 13.066 38.503 1.00 81.69 185 VAL A CA 1
ATOM 1364 C C . VAL A 1 185 ? -2.277 12.353 37.604 1.00 81.69 185 VAL A C 1
ATOM 1366 O O . VAL A 1 185 ? -2.454 11.183 37.276 1.00 81.69 185 VAL A O 1
ATOM 1369 N N . LYS A 1 186 ? -1.199 13.047 37.224 1.00 80.81 186 LYS A N 1
ATOM 1370 C CA . LYS A 1 186 ? -0.050 12.485 36.494 1.00 80.81 186 LYS A CA 1
ATOM 1371 C C . LYS A 1 186 ? 1.252 12.750 37.249 1.00 80.81 186 LYS A C 1
ATOM 1373 O O . LYS A 1 186 ? 1.307 13.646 38.091 1.00 80.81 186 LYS A O 1
ATOM 1378 N N . ASN A 1 187 ? 2.303 11.989 36.954 1.00 81.06 187 ASN A N 1
ATOM 1379 C CA . ASN A 1 187 ? 3.629 12.238 37.516 1.00 81.06 187 ASN A CA 1
ATOM 1380 C C . ASN A 1 187 ? 4.172 13.610 37.076 1.00 81.06 187 ASN A C 1
ATOM 1382 O O . ASN A 1 187 ? 3.959 14.052 35.946 1.00 81.06 187 ASN A O 1
ATOM 1386 N N . ALA A 1 188 ? 4.902 14.276 37.972 1.00 77.12 188 ALA A N 1
ATOM 1387 C CA . ALA A 1 188 ? 5.581 15.525 37.656 1.00 77.12 188 ALA A CA 1
ATOM 1388 C C . ALA A 1 188 ? 6.767 15.233 36.723 1.00 77.12 188 ALA A C 1
ATOM 1390 O O . ALA A 1 188 ? 7.766 14.657 37.146 1.00 77.12 188 ALA A O 1
ATOM 1391 N N . THR A 1 189 ? 6.649 15.599 35.447 1.00 67.38 189 THR A N 1
ATOM 1392 C CA . THR A 1 189 ? 7.734 15.500 34.460 1.00 67.38 189 THR A CA 1
ATOM 1393 C C . THR A 1 189 ? 7.795 16.771 33.623 1.00 67.38 189 THR A C 1
ATOM 1395 O O . THR A 1 189 ? 6.801 17.485 33.490 1.00 67.38 189 THR A O 1
ATOM 1398 N N . THR A 1 190 ? 8.975 17.070 33.074 1.00 63.72 190 THR A N 1
ATOM 1399 C CA . THR A 1 190 ? 9.183 18.163 32.108 1.00 63.72 190 THR A CA 1
ATOM 1400 C C . THR A 1 190 ? 8.604 17.842 30.729 1.00 63.72 190 THR A C 1
ATOM 1402 O O . THR A 1 190 ? 8.498 18.729 29.886 1.00 63.72 190 THR A O 1
ATOM 1405 N N . GLU A 1 191 ? 8.228 16.585 30.486 1.00 66.75 191 GLU A N 1
ATOM 1406 C CA . GLU A 1 191 ? 7.614 16.141 29.243 1.00 66.75 191 GLU A CA 1
ATOM 1407 C C . GLU A 1 191 ? 6.091 16.303 29.296 1.00 66.75 191 GLU A C 1
ATOM 1409 O O . GLU A 1 191 ? 5.403 15.822 30.198 1.00 66.75 191 GLU A O 1
ATOM 1414 N N . ASN A 1 192 ? 5.533 16.951 28.274 1.00 67.75 192 ASN A N 1
ATOM 1415 C CA . ASN A 1 192 ? 4.088 17.070 28.077 1.00 67.75 192 ASN A CA 1
ATOM 1416 C C . ASN A 1 192 ? 3.488 15.766 27.523 1.00 67.75 192 ASN A C 1
ATOM 1418 O O . ASN A 1 192 ? 2.784 15.774 26.513 1.00 67.75 192 ASN A O 1
ATOM 1422 N N . ALA A 1 193 ? 3.761 14.635 28.176 1.00 70.50 193 ALA A N 1
ATOM 1423 C CA . ALA A 1 193 ? 3.120 13.374 27.841 1.00 70.50 193 ALA A CA 1
ATOM 1424 C C . ALA A 1 193 ? 1.608 13.481 28.109 1.00 70.50 193 ALA A C 1
ATOM 1426 O O . ALA A 1 193 ? 1.171 13.897 29.190 1.00 70.50 193 ALA A O 1
ATOM 1427 N N . THR A 1 194 ? 0.816 13.131 27.099 1.00 76.00 194 THR A N 1
ATOM 1428 C CA . THR A 1 194 ? -0.645 13.018 27.166 1.00 76.00 194 THR A CA 1
ATOM 1429 C C . THR A 1 194 ? -1.030 11.591 26.817 1.00 76.00 194 THR A C 1
ATOM 1431 O O . THR A 1 194 ? -0.319 10.919 26.068 1.00 76.00 194 THR A O 1
ATOM 1434 N N . ILE A 1 195 ? -2.133 11.105 27.384 1.00 82.88 195 ILE A N 1
ATOM 1435 C CA . ILE A 1 195 ? -2.656 9.795 27.013 1.00 82.88 195 ILE A CA 1
ATOM 1436 C C . ILE A 1 195 ? -3.383 9.956 25.668 1.00 82.88 195 ILE A C 1
ATOM 1438 O O . ILE A 1 195 ? -4.278 10.800 25.576 1.00 82.88 195 ILE A O 1
ATOM 1442 N N . PRO A 1 196 ? -3.021 9.197 24.618 1.00 85.94 196 PRO A N 1
ATOM 1443 C CA . PRO A 1 196 ? -3.712 9.284 23.339 1.00 85.94 196 PRO A CA 1
ATOM 1444 C C . PRO A 1 196 ? -5.179 8.869 23.462 1.00 85.94 196 PRO A C 1
ATOM 1446 O O . PRO A 1 196 ? -5.500 7.837 24.057 1.00 85.94 196 PRO A O 1
ATOM 1449 N N . VAL A 1 197 ? -6.058 9.657 22.844 1.00 88.12 197 VAL A N 1
ATOM 1450 C CA . VAL A 1 197 ? -7.483 9.347 22.707 1.00 88.12 197 VAL A CA 1
ATOM 1451 C C . VAL A 1 197 ? -7.780 9.075 21.235 1.00 88.12 197 VAL A C 1
ATOM 1453 O O . VAL A 1 197 ? -7.523 9.927 20.386 1.00 88.12 197 VAL A O 1
ATOM 1456 N N . TYR A 1 198 ? -8.288 7.883 20.929 1.00 89.44 198 TYR A N 1
ATOM 1457 C CA . TYR A 1 198 ? -8.641 7.466 19.568 1.00 89.44 198 TYR A CA 1
ATOM 1458 C C . TYR A 1 198 ? -10.144 7.611 19.327 1.00 89.44 198 TYR A C 1
ATOM 1460 O O . TYR A 1 198 ? -10.921 7.476 20.262 1.00 89.44 198 TYR A O 1
ATOM 1468 N N . ASP A 1 199 ? -10.553 7.844 18.077 1.00 91.06 199 ASP A N 1
ATOM 1469 C CA . ASP A 1 199 ? -11.972 7.866 17.692 1.00 91.06 199 ASP A CA 1
ATOM 1470 C C . ASP A 1 199 ? -12.628 6.481 17.843 1.00 91.06 199 ASP A C 1
ATOM 1472 O O . ASP A 1 199 ? -11.966 5.454 17.663 1.00 91.06 199 ASP A O 1
ATOM 1476 N N . ALA A 1 200 ? -13.939 6.439 18.103 1.00 91.38 200 ALA A N 1
ATOM 1477 C CA . ALA A 1 200 ? -14.697 5.196 18.287 1.00 91.38 200 ALA A CA 1
ATOM 1478 C C . ALA A 1 200 ? -14.525 4.205 17.122 1.00 91.38 200 ALA A C 1
ATOM 1480 O O . ALA A 1 200 ? -14.471 2.995 17.346 1.00 91.38 200 ALA A O 1
ATOM 1481 N N . ARG A 1 201 ? -14.342 4.697 15.885 1.00 92.19 201 ARG A N 1
ATOM 1482 C CA . ARG A 1 201 ? -14.114 3.860 14.688 1.00 92.19 201 ARG A CA 1
ATOM 1483 C C . ARG A 1 201 ? -12.868 2.978 14.763 1.00 92.19 201 ARG A C 1
ATOM 1485 O O . ARG A 1 201 ? -12.723 2.057 13.957 1.00 92.19 201 ARG A O 1
ATOM 1492 N N . TYR A 1 202 ? -11.950 3.280 15.677 1.00 91.06 202 TYR A N 1
ATOM 1493 C CA . TYR A 1 202 ? -10.753 2.485 15.906 1.00 91.06 202 TYR A CA 1
ATOM 1494 C C . TYR A 1 202 ? -10.968 1.357 16.913 1.00 91.06 202 TYR A C 1
ATOM 1496 O O . TYR A 1 202 ? -10.029 0.598 17.118 1.00 91.06 202 TYR A O 1
ATOM 1504 N N . PHE A 1 203 ? -12.148 1.199 17.516 1.00 92.56 203 PHE A N 1
ATOM 1505 C CA . PHE A 1 203 ? -12.372 0.197 18.556 1.00 92.56 203 PHE A CA 1
ATOM 1506 C C . PHE A 1 203 ? -13.360 -0.901 18.158 1.00 92.56 203 PHE A C 1
ATOM 1508 O O . PHE A 1 203 ? -14.434 -0.654 17.612 1.00 92.56 203 PHE A O 1
ATOM 1515 N N . ASP A 1 204 ? -13.006 -2.132 18.517 1.00 93.06 204 ASP A N 1
ATOM 1516 C CA . ASP A 1 204 ? -13.950 -3.223 18.735 1.00 93.06 204 ASP A CA 1
ATOM 1517 C C . ASP A 1 204 ? -14.244 -3.316 20.243 1.00 93.06 204 ASP A C 1
ATOM 1519 O O . ASP A 1 204 ? -13.315 -3.400 21.051 1.00 93.06 204 ASP A O 1
ATOM 1523 N N . PHE A 1 205 ? -15.521 -3.290 20.628 1.00 93.25 205 PHE A N 1
ATOM 1524 C CA . PHE A 1 205 ? -15.949 -3.327 22.028 1.00 93.25 205 PHE A CA 1
ATOM 1525 C C . PHE A 1 205 ? -16.404 -4.736 22.417 1.00 93.25 205 PHE A C 1
ATOM 1527 O O . PHE A 1 205 ? -17.256 -5.319 21.749 1.00 93.25 205 PHE A O 1
ATOM 1534 N N . TYR A 1 206 ? -15.876 -5.259 23.522 1.00 93.50 206 TYR A N 1
ATOM 1535 C CA . TYR A 1 206 ? -16.221 -6.578 24.052 1.00 93.50 206 TYR A CA 1
ATOM 1536 C C . TYR A 1 206 ? -16.700 -6.461 25.490 1.00 93.50 206 TYR A C 1
ATOM 1538 O O . TYR A 1 206 ? -15.993 -5.914 26.332 1.00 93.50 206 TYR A O 1
ATOM 1546 N N . ILE A 1 207 ? -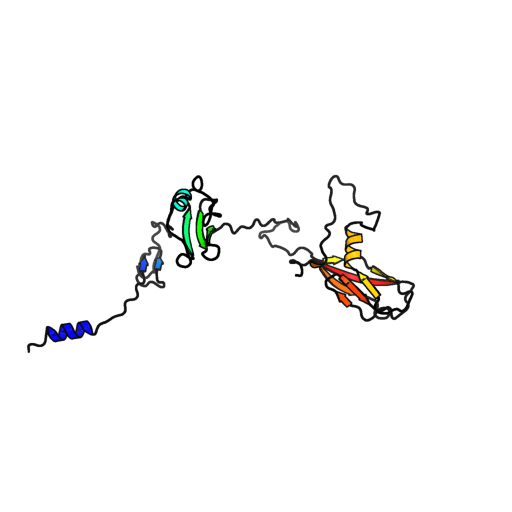17.865 -7.031 25.788 1.00 93.12 207 ILE A N 1
ATOM 1547 C CA . ILE A 1 207 ? -18.358 -7.190 27.159 1.00 93.12 207 ILE A CA 1
ATOM 1548 C C . ILE A 1 207 ? -17.924 -8.576 27.611 1.00 93.12 207 ILE A C 1
ATOM 1550 O O . ILE A 1 207 ? -18.406 -9.584 27.097 1.00 93.12 207 ILE A O 1
ATOM 1554 N N . THR A 1 208 ? -16.960 -8.629 28.520 1.00 93.38 208 THR A N 1
ATOM 1555 C CA . THR A 1 208 ? -16.287 -9.879 28.891 1.00 93.38 208 THR A CA 1
ATOM 1556 C C . THR A 1 208 ? -16.878 -10.524 30.135 1.00 93.38 208 THR A C 1
ATOM 1558 O O . THR A 1 208 ? -16.714 -11.726 30.325 1.00 93.38 208 THR A O 1
ATOM 1561 N N . ALA A 1 209 ? -17.579 -9.753 30.971 1.00 92.62 209 ALA A N 1
ATOM 1562 C CA . ALA A 1 209 ? -18.325 -10.276 32.110 1.00 92.62 209 ALA A CA 1
ATOM 1563 C C . ALA A 1 209 ? -19.430 -9.307 32.547 1.00 92.62 209 ALA A C 1
ATOM 1565 O O . ALA A 1 209 ? -19.236 -8.091 32.527 1.00 92.62 209 ALA A O 1
ATOM 1566 N N . TYR A 1 210 ? -20.558 -9.862 32.982 1.00 93.38 210 TYR A N 1
ATOM 1567 C CA . TYR A 1 210 ? -21.642 -9.169 33.677 1.00 93.38 210 TYR A CA 1
ATOM 1568 C C . TYR A 1 210 ? -22.479 -10.192 34.458 1.00 93.38 210 TYR A C 1
ATOM 1570 O O . TYR A 1 210 ? -22.426 -11.389 34.171 1.00 93.38 210 TYR A O 1
ATOM 1578 N N . ASP A 1 211 ? -23.244 -9.731 35.446 1.00 92.56 211 ASP A N 1
ATOM 1579 C CA . ASP A 1 211 ? -24.158 -10.589 36.202 1.00 92.56 211 ASP A CA 1
ATOM 1580 C C . ASP A 1 211 ? -25.458 -10.818 35.416 1.00 92.56 211 ASP A C 1
ATOM 1582 O O . ASP A 1 211 ? -26.281 -9.912 35.264 1.00 92.56 211 ASP A O 1
ATOM 1586 N N . THR A 1 212 ? -25.652 -12.038 34.918 1.00 92.88 212 THR A N 1
ATOM 1587 C CA . THR A 1 212 ? -26.827 -12.427 34.124 1.00 92.88 212 THR A CA 1
ATOM 1588 C C . THR A 1 212 ? -28.111 -12.546 34.947 1.00 92.88 212 THR A C 1
ATOM 1590 O O . THR A 1 212 ? -29.184 -12.681 34.368 1.00 92.88 212 THR A O 1
ATOM 1593 N N . SER A 1 213 ? -28.029 -12.536 36.282 1.00 91.19 213 SER A N 1
ATOM 1594 C CA . SER A 1 213 ? -29.214 -12.457 37.150 1.00 91.19 213 SER A CA 1
ATOM 1595 C C . SER A 1 213 ? -29.727 -11.023 37.315 1.00 91.19 213 SER A C 1
ATOM 1597 O O . SER A 1 213 ? -30.861 -10.810 37.739 1.00 91.19 213 SER A O 1
ATOM 1599 N N . VAL A 1 214 ? -28.894 -10.041 36.962 1.00 92.56 214 VAL A N 1
ATOM 1600 C CA . VAL A 1 214 ? -29.183 -8.611 37.083 1.00 92.56 214 VAL A CA 1
ATOM 1601 C C . VAL A 1 214 ? -29.444 -7.990 35.716 1.00 92.56 214 VAL A C 1
ATOM 1603 O O . VAL A 1 214 ? -30.332 -7.146 35.597 1.00 92.56 214 VAL A O 1
ATOM 1606 N N . PHE A 1 215 ? -28.718 -8.418 34.679 1.00 94.38 215 PHE A N 1
ATOM 1607 C CA . PHE A 1 215 ? -28.805 -7.845 33.339 1.00 94.38 215 PHE A CA 1
ATOM 1608 C C . PHE A 1 215 ? -29.270 -8.843 32.280 1.00 94.38 215 PHE A C 1
ATOM 1610 O O . PHE A 1 215 ? -28.812 -9.985 32.239 1.00 94.38 215 PHE A O 1
ATOM 1617 N N . ALA A 1 216 ? -30.116 -8.367 31.368 1.00 95.06 216 ALA A N 1
ATOM 1618 C CA . ALA A 1 216 ? -30.551 -9.096 30.179 1.00 95.06 216 ALA A CA 1
ATOM 1619 C C . ALA A 1 216 ? -30.445 -8.214 28.924 1.00 95.06 216 ALA A C 1
ATOM 1621 O O . ALA A 1 216 ? -30.202 -7.011 29.019 1.00 95.06 216 ALA A O 1
ATOM 1622 N N . ASN A 1 217 ? -30.607 -8.824 27.743 1.00 96.06 217 ASN A N 1
ATOM 1623 C CA . ASN A 1 217 ? -30.631 -8.138 26.440 1.00 96.06 217 ASN A CA 1
ATOM 1624 C C . ASN A 1 217 ? -29.428 -7.205 26.195 1.00 96.06 217 ASN A C 1
ATOM 1626 O O . ASN A 1 217 ? -29.532 -6.170 25.537 1.00 96.06 217 ASN A O 1
ATOM 1630 N N . VAL A 1 218 ? -28.269 -7.597 26.729 1.00 96.06 218 VAL A N 1
ATOM 1631 C CA . VAL A 1 218 ? -27.026 -6.836 26.652 1.00 96.06 218 VAL A CA 1
ATOM 1632 C C . VAL A 1 218 ? -26.495 -6.849 25.215 1.00 96.06 218 VAL A C 1
ATOM 1634 O O . VAL A 1 218 ? -26.194 -7.906 24.662 1.00 96.06 218 VAL A O 1
ATOM 1637 N N . SER A 1 219 ? -26.356 -5.672 24.610 1.00 96.31 219 SER A N 1
ATOM 1638 C CA . SER A 1 219 ? -25.831 -5.492 23.250 1.00 96.31 219 SER A CA 1
ATOM 1639 C C . SER A 1 219 ? -25.017 -4.205 23.138 1.00 96.31 219 SER A C 1
ATOM 1641 O O . SER A 1 219 ? -25.237 -3.261 23.892 1.00 96.31 219 SER A O 1
ATOM 1643 N N . ILE A 1 220 ? -24.062 -4.147 22.209 1.00 95.94 220 ILE A N 1
ATOM 1644 C CA . ILE A 1 220 ? -23.222 -2.964 21.992 1.00 95.94 220 ILE A CA 1
ATOM 1645 C C . ILE A 1 220 ? -23.064 -2.675 20.502 1.00 95.94 220 ILE A C 1
ATOM 1647 O O . ILE A 1 220 ? -22.904 -3.588 19.695 1.00 95.94 220 ILE A O 1
ATOM 1651 N N . THR A 1 221 ? -23.141 -1.396 20.140 1.00 95.38 221 THR A N 1
ATOM 1652 C CA . THR A 1 221 ? -22.975 -0.932 18.754 1.00 95.38 221 THR A CA 1
ATOM 1653 C C . THR A 1 221 ? -21.514 -0.633 18.416 1.00 95.38 221 THR A C 1
ATOM 1655 O O . THR A 1 221 ? -20.675 -0.465 19.302 1.00 95.38 221 THR A O 1
ATOM 1658 N N . ASP A 1 222 ? -21.225 -0.448 17.125 1.00 92.31 222 ASP A N 1
ATOM 1659 C CA . ASP A 1 222 ? -19.899 -0.051 16.630 1.00 92.31 222 ASP A CA 1
ATOM 1660 C C . ASP A 1 222 ? -19.418 1.314 17.150 1.00 92.31 222 ASP A C 1
ATOM 1662 O O . ASP A 1 222 ? -18.218 1.578 17.153 1.00 92.31 222 ASP A O 1
ATOM 1666 N N . ASN A 1 223 ? -20.339 2.156 17.629 1.00 92.31 223 ASN A N 1
ATOM 1667 C CA . ASN A 1 223 ? -20.042 3.451 18.246 1.00 92.31 223 ASN A CA 1
ATOM 1668 C C . ASN A 1 223 ? -19.869 3.357 19.775 1.00 92.31 223 ASN A C 1
ATOM 1670 O O . ASN A 1 223 ? -19.800 4.382 20.452 1.00 92.31 223 ASN A O 1
ATOM 1674 N N . GLY A 1 224 ? -19.860 2.145 20.338 1.00 92.88 224 GLY A N 1
ATOM 1675 C CA . GLY A 1 224 ? -19.729 1.918 21.776 1.00 92.88 224 GLY A CA 1
ATOM 1676 C C . GLY A 1 224 ? -20.998 2.217 22.581 1.00 92.88 224 GLY A C 1
ATOM 1677 O O . GLY A 1 224 ? -20.922 2.353 23.799 1.00 92.88 224 GLY A O 1
ATOM 1678 N N . LEU A 1 225 ? -22.169 2.336 21.943 1.00 95.19 225 LEU A N 1
ATOM 1679 C CA . LEU A 1 225 ? -23.442 2.460 22.665 1.00 95.19 225 LEU A CA 1
ATOM 1680 C C . LEU A 1 225 ? -23.884 1.079 23.161 1.00 95.19 225 LEU A C 1
ATOM 1682 O O . LEU A 1 225 ? -24.302 0.250 22.352 1.00 95.19 225 LEU A O 1
ATOM 1686 N N . LEU A 1 226 ? -23.766 0.851 24.468 1.00 95.94 226 LEU A N 1
ATOM 1687 C CA . LEU A 1 226 ? -24.283 -0.310 25.188 1.00 95.94 226 LEU A CA 1
ATOM 1688 C C . LEU A 1 226 ? -25.786 -0.132 25.425 1.00 95.94 226 LEU A C 1
ATOM 1690 O O . LEU A 1 226 ? -26.205 0.931 25.880 1.00 95.94 226 LEU A O 1
ATOM 1694 N N . THR A 1 227 ? -26.570 -1.176 25.175 1.00 96.88 227 THR A N 1
ATOM 1695 C CA . THR A 1 227 ? -27.989 -1.286 25.542 1.00 96.88 227 THR A CA 1
ATOM 1696 C C . THR A 1 227 ? -28.185 -2.516 26.422 1.00 96.88 227 THR A C 1
ATOM 1698 O O . THR A 1 227 ? -27.592 -3.558 26.141 1.00 96.88 227 THR A O 1
ATOM 1701 N N . TYR A 1 228 ? -28.971 -2.396 27.490 1.00 95.81 228 TYR A N 1
ATOM 1702 C CA . TYR A 1 228 ? -29.230 -3.472 28.448 1.00 95.81 228 TYR A CA 1
ATOM 1703 C C . TYR A 1 228 ? -30.565 -3.273 29.175 1.00 95.81 228 TYR A C 1
ATOM 1705 O O . TYR A 1 228 ? -31.069 -2.154 29.295 1.00 95.81 228 TYR A O 1
ATOM 1713 N N . ASP A 1 229 ? -31.089 -4.363 29.724 1.00 95.31 229 ASP A N 1
ATOM 1714 C CA . ASP A 1 229 ? -32.207 -4.354 30.663 1.00 95.31 229 ASP A CA 1
ATOM 1715 C C . ASP A 1 229 ? -31.696 -4.647 32.074 1.00 95.31 229 ASP A C 1
ATOM 1717 O O . ASP A 1 229 ? -30.869 -5.543 32.261 1.00 95.31 229 ASP A O 1
ATOM 1721 N N . VAL A 1 230 ? -32.215 -3.933 33.072 1.00 93.19 230 VAL A N 1
ATOM 1722 C CA . VAL A 1 230 ? -32.052 -4.269 34.491 1.00 93.19 230 VAL A CA 1
ATOM 1723 C C . VAL A 1 230 ? -33.242 -5.128 34.898 1.00 93.19 230 VAL A C 1
ATOM 1725 O O . VAL A 1 230 ? -34.367 -4.638 34.952 1.00 93.19 230 VAL A O 1
ATOM 1728 N N . THR A 1 231 ? -32.994 -6.406 35.176 1.00 89.56 231 THR A N 1
ATOM 1729 C CA . THR A 1 231 ? -34.026 -7.429 35.436 1.00 89.56 231 THR A CA 1
ATOM 1730 C C . THR A 1 231 ? -34.060 -7.919 36.882 1.00 89.56 231 THR A C 1
ATOM 1732 O O . THR A 1 231 ? -35.063 -8.488 37.309 1.00 89.56 231 THR A O 1
ATOM 1735 N N . GLY A 1 232 ? -33.007 -7.650 37.656 1.00 80.19 232 GLY A N 1
ATOM 1736 C CA . GLY A 1 232 ? -32.909 -7.992 39.073 1.00 80.19 232 GLY A CA 1
ATOM 1737 C C . GLY A 1 232 ? -32.368 -6.829 39.899 1.00 80.19 232 GLY A C 1
ATOM 1738 O O . GLY A 1 232 ? -31.673 -5.953 39.386 1.00 80.19 232 GLY A O 1
ATOM 1739 N N . THR A 1 233 ? -32.682 -6.813 41.193 1.00 67.81 233 THR A N 1
ATOM 1740 C CA . THR A 1 233 ? -32.151 -5.817 42.130 1.00 67.81 233 THR A CA 1
ATOM 1741 C C . THR A 1 233 ? -30.857 -6.333 42.757 1.00 67.81 233 THR A C 1
ATOM 1743 O O . THR A 1 233 ? -30.896 -7.248 43.582 1.00 67.81 233 THR A O 1
ATOM 1746 N N . ALA A 1 234 ? -29.723 -5.733 42.398 1.00 60.59 234 ALA A N 1
ATOM 1747 C CA . ALA A 1 234 ? -28.476 -5.837 43.155 1.00 60.59 234 ALA A CA 1
ATOM 1748 C C . ALA A 1 234 ? -28.291 -4.582 44.026 1.00 60.59 234 ALA A C 1
ATOM 1750 O O . ALA A 1 234 ? -28.975 -3.580 43.835 1.00 60.59 234 ALA A O 1
ATOM 1751 N N . SER A 1 235 ? -27.392 -4.651 45.008 1.00 61.84 235 SER A N 1
ATOM 1752 C CA . SER A 1 235 ? -27.091 -3.648 46.042 1.00 61.84 235 SER A CA 1
ATOM 1753 C C . SER A 1 235 ? -26.736 -2.253 45.481 1.00 61.84 235 SER A C 1
ATOM 1755 O O . SER A 1 235 ? -25.574 -1.853 45.465 1.00 61.84 235 SER A O 1
ATOM 1757 N N . ALA A 1 236 ? -27.753 -1.518 45.019 1.00 72.19 236 ALA A N 1
ATOM 1758 C CA . ALA A 1 236 ? -27.741 -0.223 44.324 1.00 72.19 236 ALA A CA 1
ATOM 1759 C C . ALA A 1 236 ? -27.036 -0.184 42.948 1.00 72.19 236 ALA A C 1
ATOM 1761 O O . ALA A 1 236 ? -27.524 0.489 42.034 1.00 72.19 236 ALA A O 1
ATOM 1762 N N . CYS A 1 237 ? -25.942 -0.924 42.753 1.00 83.12 237 CYS A N 1
ATOM 1763 C CA . CYS A 1 237 ? -25.205 -1.009 41.490 1.00 83.12 237 CYS A CA 1
ATOM 1764 C C . CYS A 1 237 ? -24.707 -2.436 41.218 1.00 83.12 237 CYS A C 1
ATOM 1766 O O . CYS A 1 237 ? -24.444 -3.200 42.144 1.00 83.12 237 CYS A O 1
ATOM 1768 N N . SER A 1 238 ? -24.513 -2.757 39.941 1.00 90.69 238 SER A N 1
ATOM 1769 C CA . SER A 1 238 ? -23.761 -3.930 39.483 1.00 90.69 238 SER A CA 1
ATOM 1770 C C . SER A 1 238 ? -22.717 -3.500 38.444 1.00 90.69 238 SER A C 1
ATOM 1772 O O . SER A 1 238 ? -22.716 -2.347 38.002 1.00 90.69 238 SER A O 1
ATOM 1774 N N . PHE A 1 239 ? -21.788 -4.389 38.098 1.00 89.25 239 PHE A N 1
ATOM 1775 C CA . PHE A 1 239 ? -20.623 -4.072 37.270 1.00 89.25 239 PHE A CA 1
ATOM 1776 C C . PHE A 1 239 ? -20.616 -4.862 35.963 1.00 89.25 239 PHE A C 1
ATOM 1778 O O . PHE A 1 239 ? -21.021 -6.026 35.920 1.00 89.25 239 PHE A O 1
ATOM 1785 N N . MET A 1 240 ? -20.080 -4.240 34.913 1.00 91.06 240 MET A N 1
ATOM 1786 C CA . MET A 1 240 ? -19.714 -4.918 33.669 1.00 91.06 240 MET A CA 1
ATOM 1787 C C . MET A 1 240 ? -18.226 -4.722 33.379 1.00 91.06 240 MET A C 1
ATOM 1789 O O . MET A 1 240 ? -17.687 -3.622 33.543 1.00 91.06 240 MET A O 1
ATOM 1793 N N . ASN A 1 241 ? -17.573 -5.789 32.921 1.00 90.56 241 ASN A N 1
ATOM 1794 C CA . ASN A 1 241 ? -16.203 -5.739 32.427 1.00 90.56 241 ASN A CA 1
ATOM 1795 C C . ASN A 1 241 ? -16.215 -5.565 30.916 1.00 90.56 241 ASN A C 1
ATOM 1797 O O . ASN A 1 241 ? -16.889 -6.306 30.196 1.00 90.56 241 ASN A O 1
ATOM 1801 N N . ILE A 1 242 ? -15.446 -4.585 30.452 1.00 91.12 242 ILE A N 1
ATOM 1802 C CA . ILE A 1 242 ? -15.389 -4.212 29.047 1.00 91.12 242 ILE A CA 1
ATOM 1803 C C . ILE A 1 242 ? -13.928 -4.151 28.605 1.00 91.12 242 ILE A C 1
ATOM 1805 O O . ILE A 1 242 ? -13.052 -3.671 29.326 1.00 91.12 242 ILE A O 1
ATOM 1809 N N . VAL A 1 243 ? -13.664 -4.681 27.415 1.00 91.25 243 VAL A N 1
ATOM 1810 C CA . VAL A 1 243 ? -12.362 -4.636 26.751 1.00 91.25 243 VAL A CA 1
ATOM 1811 C C . VAL A 1 243 ? -12.538 -3.937 25.411 1.00 91.25 243 VAL A C 1
ATOM 1813 O O . VAL A 1 243 ? -13.419 -4.297 24.630 1.00 91.25 243 VAL A O 1
ATOM 1816 N N . MET A 1 244 ? -11.691 -2.944 25.140 1.00 91.75 244 MET A N 1
ATOM 1817 C CA . MET A 1 244 ? -11.657 -2.250 23.853 1.00 91.75 244 MET A CA 1
ATOM 1818 C C . MET A 1 244 ? -10.416 -2.682 23.084 1.00 91.75 244 MET A C 1
ATOM 1820 O O . MET A 1 24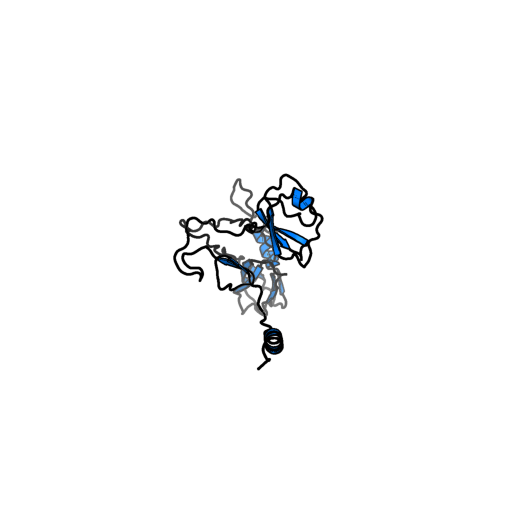4 ? -9.302 -2.565 23.593 1.00 91.75 244 MET A O 1
ATOM 1824 N N . VAL A 1 245 ? -10.592 -3.170 21.860 1.00 90.56 245 VAL A N 1
ATOM 1825 C CA . VAL A 1 245 ? -9.489 -3.595 20.991 1.00 90.56 245 VAL A CA 1
ATOM 1826 C C . VAL A 1 245 ? -9.300 -2.574 19.876 1.00 90.56 245 VAL A C 1
ATOM 1828 O O . VAL A 1 245 ? -10.206 -2.321 19.090 1.00 90.56 245 VAL A O 1
ATOM 1831 N N . LEU A 1 246 ? -8.111 -1.988 19.812 1.00 88.94 246 LEU A N 1
ATOM 1832 C CA . LEU A 1 246 ? -7.681 -1.029 18.811 1.00 88.94 246 LEU A CA 1
ATOM 1833 C C . LEU A 1 246 ? -7.422 -1.722 17.465 1.00 88.94 246 LEU A C 1
ATOM 1835 O O . LEU A 1 246 ? -6.575 -2.611 17.328 1.00 88.94 246 LEU A O 1
ATOM 1839 N N . ARG A 1 247 ? -8.124 -1.265 16.437 1.00 82.81 247 ARG A N 1
ATOM 1840 C CA . ARG A 1 247 ? -8.041 -1.760 15.067 1.00 82.81 247 ARG A CA 1
ATOM 1841 C C . ARG A 1 247 ? -6.844 -1.154 14.339 1.00 82.81 247 ARG A C 1
ATOM 1843 O O . ARG A 1 247 ? -6.454 -0.014 14.575 1.00 82.81 247 ARG A O 1
ATOM 1850 N N . LYS A 1 248 ? -6.278 -1.914 13.393 1.00 78.19 248 LYS A N 1
ATOM 1851 C CA . LYS A 1 248 ? -5.238 -1.410 12.472 1.00 78.19 248 LYS A CA 1
ATOM 1852 C C . LYS A 1 248 ? -5.780 -0.357 11.510 1.00 78.19 248 LYS A C 1
ATOM 1854 O O . LYS A 1 248 ? -5.054 0.554 11.135 1.00 78.19 248 LYS A O 1
ATOM 1859 N N . LEU A 1 249 ? -7.035 -0.520 11.101 1.00 79.56 249 LEU A N 1
ATOM 1860 C CA . LEU A 1 249 ? -7.733 0.369 10.187 1.00 79.56 249 LEU A CA 1
ATOM 1861 C C . LEU A 1 249 ? -9.072 0.769 10.812 1.00 79.56 249 LEU A C 1
ATOM 1863 O O . LEU A 1 249 ? -9.734 -0.093 11.408 1.00 79.56 249 LEU A O 1
ATOM 1867 N N . PRO A 1 250 ? -9.472 2.044 10.679 1.00 81.12 250 PRO A N 1
ATOM 1868 C CA . PRO A 1 250 ? -10.764 2.500 11.162 1.00 81.12 250 PRO A CA 1
ATOM 1869 C C . PRO A 1 250 ? -11.901 1.764 10.444 1.00 81.12 250 PRO A C 1
ATOM 1871 O O . PRO A 1 250 ? -11.749 1.347 9.292 1.00 81.12 250 PRO A O 1
ATOM 1874 N N . ARG A 1 251 ? -13.051 1.619 11.107 1.00 77.19 251 ARG A N 1
ATOM 1875 C CA . ARG A 1 251 ? -14.291 1.257 10.411 1.00 77.19 251 ARG A CA 1
ATOM 1876 C C . ARG A 1 251 ? -14.676 2.362 9.405 1.00 77.19 251 ARG A C 1
ATOM 1878 O O . ARG A 1 251 ? -14.366 3.529 9.675 1.00 77.19 251 ARG A O 1
ATOM 1885 N N . PRO A 1 252 ? -15.261 1.981 8.252 1.00 74.44 252 PRO A N 1
ATOM 1886 C CA . PRO A 1 252 ? -15.726 2.930 7.243 1.00 74.44 252 PRO A CA 1
ATOM 1887 C C . PRO A 1 252 ? -16.749 3.920 7.809 1.00 74.44 252 PRO A C 1
ATOM 1889 O O . PRO A 1 252 ? -17.515 3.526 8.715 1.00 74.44 252 PRO A O 1
#

Secondary structure (DSSP, 8-state):
---SHHHHHHHHHH--------EEES-SS-SSSEEEPPPBSSTTS-S-B-TTSPP--PPPEE-HHHHHH--PPP-GGGTT-EEEE---SSS---GGGTT--SSEEEEEETTTTEEEESS--------------S--SS--------EEEPPPEEEE-SS-EEEEEEEHHHHHHHHHH-TTS--------SS--------GGGEEEEEEEE-TTTEEEEEE-TT-EEEEEE-S--SSEEEEEEEEEE-SS---